Protein 2RA2 (pdb70)

CATH classification: 2.30.30.100

Secondary structure (DSSP, 8-state):
--B--BTTS-----SS--B--TTT--EEE-TTS-EEE--GGGB---BPP---/---EE--BTTS----EES--B--TTT--EEEBTTS-EEE--GGGB-----SSS--/--EE--BTTS----EES--B--TTT--EEE-TTS-EEE--GGGB---BTTT-/--SEE--BTTS----BSS--B--TTT--EEEBTTS-EEE--GGGB---EE--/--B--BTTS----BSS--B--TTT--EEEBSS--EEE--GGGB---B---/--EE--BTTS----EES--B--TTT--EEE-TTS-EEE--GGGB---B--

Organism: Salmonella typhimurium (strain LT2 / SGSC1412 / ATCC 700720) (NCBI:txid99287)

Solvent-accessible surface area: 18809 Å² total

Radius of gyration: 22.23 Å; Cα contacts (8 Å, |Δi|>4): 669; chains: 6; bounding box: 53×67×39 Å

Sequence (311 aa):
PNYVHTNDGRSIVTDGKPQTDNDTGISYKDANGNKQQINRTDVKEVALENLESGPNYVHTNDGRSIVTDGKPQTDNDTGISYKDANGNKQQINRTDVKEVALENLEHGPNYVHTNDGRSIVTDGKPQTDNDTGISYKDANGNKQQINRTDVKEVALENLSGPNYVHTNDGRSIVTDGKPQTDNDTGISYKDANGNKQQINRTDVKEVALENPNYVHTNDGRSIVTDGKPQTDNDTGISYKDANGNKQQINRTDVKEVALENGPNYVHTNDGRSIVTDGKPQTDNDTGISYKDANGNKQQINRTDVKEVALE

Structure (mmCIF, N/CA/C/O backbone):
data_2RA2
#
_entry.id   2RA2
#
_cell.length_a   68.292
_cell.length_b   110.426
_cell.length_c   109.020
_cell.angle_alpha   90.00
_cell.angle_beta   90.00
_cell.angle_gamma   90.00
#
_symmetry.space_group_name_H-M   'C 2 2 21'
#
loop_
_entity.id
_entity.type
_entity.pdbx_description
1 polymer 'Putative lipoprotein'
2 water water
#
loop_
_atom_site.group_PDB
_atom_site.id
_atom_site.type_symbol
_atom_site.label_atom_id
_atom_site.label_alt_id
_atom_site.label_comp_id
_atom_site.label_asym_id
_atom_site.label_entity_id
_atom_site.label_seq_id
_atom_site.pdbx_PDB_ins_code
_atom_site.Cartn_x
_atom_site.Cartn_y
_atom_site.Cartn_z
_atom_site.occupancy
_atom_site.B_iso_or_equiv
_atom_site.auth_seq_id
_atom_site.auth_comp_id
_atom_site.auth_asym_id
_atom_site.auth_atom_id
_atom_site.pdbx_PDB_model_num
ATOM 1 N N . PRO A 1 4 ? 57.743 41.033 30.772 1.00 33.46 4 PRO A N 1
ATOM 2 C CA . PRO A 1 4 ? 58.000 42.076 31.790 1.00 32.77 4 PRO A CA 1
ATOM 3 C C . PRO A 1 4 ? 59.177 41.665 32.670 1.00 31.93 4 PRO A C 1
ATOM 4 O O . PRO A 1 4 ? 59.180 41.919 33.876 1.00 31.65 4 PRO A O 1
ATOM 8 N N . ASN A 1 5 ? 60.171 41.026 32.059 1.00 30.84 5 ASN A N 1
ATOM 9 C CA . ASN A 1 5 ? 61.348 40.580 32.788 1.00 28.75 5 ASN A CA 1
ATOM 10 C C . ASN A 1 5 ? 62.333 41.726 32.973 1.00 27.73 5 ASN A C 1
ATOM 11 O O . ASN A 1 5 ? 62.312 42.708 32.225 1.00 27.80 5 ASN A O 1
ATOM 16 N N . TYR A 1 6 ? 63.201 41.591 33.969 1.00 23.29 6 TYR A N 1
ATOM 17 C CA . TYR A 1 6 ? 64.176 42.628 34.273 1.00 21.12 6 TYR A CA 1
ATOM 18 C C . TYR A 1 6 ? 65.521 42.057 34.677 1.00 19.15 6 TYR A C 1
ATOM 19 O O . TYR A 1 6 ? 65.650 40.878 35.008 1.00 17.84 6 TYR A O 1
ATOM 28 N N . VAL A 1 7 ? 66.524 42.921 34.640 1.00 18.85 7 VAL A N 1
ATOM 29 C CA . VAL A 1 7 ? 67.860 42.572 35.078 1.00 19.19 7 VAL A CA 1
ATOM 30 C C . VAL A 1 7 ? 68.116 43.591 36.179 1.00 18.98 7 VAL A C 1
ATOM 31 O O . VAL A 1 7 ? 68.244 44.789 35.914 1.00 17.58 7 VAL A O 1
ATOM 43 N N . HIS A 1 9 ? 70.328 45.431 38.856 1.00 15.99 9 HIS A N 1
ATOM 44 C CA . HIS A 1 9 ? 71.730 45.728 39.094 1.00 15.35 9 HIS A CA 1
ATOM 45 C C . HIS A 1 9 ? 71.837 46.023 40.587 1.00 14.54 9 HIS A C 1
ATOM 46 O O . HIS A 1 9 ? 71.290 47.016 41.064 1.00 14.17 9 HIS A O 1
ATOM 53 N N . THR A 1 10 ? 72.524 45.157 41.324 1.00 13.59 10 THR A N 1
ATOM 54 C CA . THR A 1 10 ? 72.667 45.343 42.765 1.00 13.83 10 THR A CA 1
ATOM 55 C C . THR A 1 10 ? 73.830 46.267 43.093 1.00 16.57 10 THR A C 1
ATOM 56 O O . THR A 1 10 ? 74.617 46.633 42.219 1.00 17.15 10 THR A O 1
ATOM 60 N N . ASN A 1 11 ? 73.938 46.641 44.361 1.00 17.34 11 ASN A N 1
ATOM 61 C CA . ASN A 1 11 ? 75.022 47.506 44.789 1.00 20.42 11 ASN A CA 1
ATOM 62 C C . ASN A 1 11 ? 76.245 46.692 45.188 1.00 22.71 11 ASN A C 1
ATOM 63 O O . ASN A 1 11 ? 77.274 47.255 45.560 1.00 25.77 11 ASN A O 1
ATOM 68 N N . ASP A 1 12 ? 76.129 45.368 45.125 1.00 24.65 12 ASP A N 1
ATOM 69 C CA . ASP A 1 12 ? 77.265 44.513 45.446 1.00 26.06 12 ASP A CA 1
ATOM 70 C C . ASP A 1 12 ? 77.808 43.862 44.181 1.00 26.72 12 ASP A C 1
ATOM 71 O O . ASP A 1 12 ? 78.331 42.752 44.212 1.00 28.87 12 ASP A O 1
ATOM 76 N N . GLY A 1 13 ? 77.663 44.568 43.063 1.00 26.68 13 GLY A N 1
ATOM 77 C CA . GLY A 1 13 ? 78.170 44.089 41.789 1.00 27.26 13 GLY A CA 1
ATOM 78 C C . GLY A 1 13 ? 77.520 42.877 41.150 1.00 26.28 13 GLY A C 1
ATOM 79 O O . GLY A 1 13 ? 78.214 42.057 40.551 1.00 30.09 13 GLY A O 1
ATOM 80 N N . ARG A 1 14 ? 76.202 42.753 41.256 1.00 24.68 14 ARG A N 1
ATOM 81 C CA . ARG A 1 14 ? 75.504 41.622 40.655 1.00 22.60 14 ARG A CA 1
ATOM 82 C C . ARG A 1 14 ? 74.438 42.044 39.645 1.00 21.40 14 ARG A C 1
ATOM 83 O O . ARG A 1 14 ? 73.912 43.157 39.698 1.00 19.41 14 ARG A O 1
ATOM 91 N N . SER A 1 15 ? 74.139 41.141 38.717 1.00 19.62 15 SER A N 1
ATOM 92 C CA . SER A 1 15 ? 73.102 41.358 37.717 1.00 19.28 15 SER A CA 1
ATOM 93 C C . SER A 1 15 ? 72.176 40.161 37.841 1.00 20.00 15 SER A C 1
ATOM 94 O O . SER A 1 15 ? 72.524 39.047 37.444 1.00 19.42 15 SER A O 1
ATOM 97 N N . ILE A 1 16 ? 70.998 40.390 38.410 1.00 18.05 16 ILE A N 1
ATOM 98 C CA . ILE A 1 16 ? 70.033 39.318 38.614 1.00 17.78 16 ILE A CA 1
ATOM 99 C C . ILE A 1 16 ? 68.849 39.402 37.655 1.00 18.03 16 ILE A C 1
ATOM 100 O O . ILE A 1 16 ? 68.123 40.395 37.627 1.00 16.22 16 ILE A O 1
ATOM 105 N N . VAL A 1 17 ? 68.667 38.349 36.863 1.00 17.70 17 VAL A N 1
ATOM 106 C CA . VAL A 1 17 ? 67.565 38.284 35.907 1.00 19.06 17 VAL A CA 1
ATOM 107 C C . VAL A 1 17 ? 66.312 37.860 36.663 1.00 18.80 17 VAL A C 1
ATOM 108 O O . VAL A 1 17 ? 66.375 36.979 37.522 1.00 19.41 17 VAL A O 1
ATOM 112 N N . THR A 1 18 ? 65.178 38.481 36.352 1.00 17.07 18 THR A N 1
ATOM 113 C CA . THR A 1 18 ? 63.931 38.138 37.034 1.00 18.21 18 THR A CA 1
ATOM 114 C C . THR A 1 18 ? 62.883 37.611 36.066 1.00 19.02 18 THR A C 1
ATOM 115 O O . THR A 1 18 ? 62.934 37.886 34.868 1.00 18.07 18 THR A O 1
ATOM 119 N N . ASP A 1 19 ? 61.938 36.847 36.603 1.00 19.84 19 ASP A N 1
ATOM 120 C CA . ASP A 1 19 ? 60.845 36.285 35.820 1.00 21.53 19 ASP A CA 1
ATOM 121 C C . ASP A 1 19 ? 59.589 37.037 36.232 1.00 21.67 19 ASP A C 1
ATOM 122 O O . ASP A 1 19 ? 58.949 36.708 37.237 1.00 23.59 19 ASP A O 1
ATOM 127 N N . GLY A 1 20 ? 59.234 38.048 35.448 1.00 19.21 20 GLY A N 1
ATOM 128 C CA . GLY A 1 20 ? 58.074 38.853 35.771 1.00 18.05 20 GLY A CA 1
ATOM 129 C C . GLY A 1 20 ? 58.566 40.076 36.522 1.00 14.64 20 GLY A C 1
ATOM 130 O O . GLY A 1 20 ? 59.756 40.187 36.819 1.00 15.85 20 GLY A O 1
ATOM 131 N N . LYS A 1 21 ? 57.665 40.994 36.837 1.00 12.58 21 LYS A N 1
ATOM 132 C CA . LYS A 1 21 ? 58.051 42.208 37.540 1.00 11.42 21 LYS A CA 1
ATOM 133 C C . LYS A 1 21 ? 58.132 42.005 39.048 1.00 10.91 21 LYS A C 1
ATOM 134 O O . LYS A 1 21 ? 57.194 41.507 39.673 1.00 11.88 21 LYS A O 1
ATOM 140 N N . PRO A 1 22 ? 59.268 42.373 39.656 1.00 11.81 22 PRO A N 1
ATOM 141 C CA . PRO A 1 22 ? 59.357 42.194 41.107 1.00 11.99 22 PRO A CA 1
ATOM 142 C C . PRO A 1 22 ? 58.458 43.189 41.835 1.00 12.77 22 PRO A C 1
ATOM 143 O O . PRO A 1 22 ? 57.906 44.107 41.229 1.00 11.51 22 PRO A O 1
ATOM 147 N N . GLN A 1 23 ? 58.275 42.988 43.132 1.00 13.23 23 GLN A N 1
ATOM 148 C CA . GLN A 1 23 ? 57.469 43.919 43.903 1.00 14.41 23 GLN A CA 1
ATOM 149 C C . GLN A 1 23 ? 57.739 43.809 45.389 1.00 13.28 23 GLN A C 1
ATOM 150 O O . GLN A 1 23 ? 58.263 42.810 45.868 1.00 14.36 23 GLN A O 1
ATOM 156 N N . THR A 1 24 ? 57.384 44.860 46.112 1.00 13.12 24 THR A N 1
ATOM 157 C CA . THR A 1 24 ? 57.591 44.896 47.543 1.00 12.33 24 THR A CA 1
ATOM 158 C C . THR A 1 24 ? 56.776 43.814 48.227 1.00 11.62 24 THR A C 1
ATOM 159 O O . THR A 1 24 ? 55.581 43.662 47.961 1.00 10.81 24 THR A O 1
ATOM 163 N N . ASP A 1 25 ? 57.432 43.050 49.093 1.00 10.86 25 ASP A N 1
ATOM 164 C CA . ASP A 1 25 ? 56.760 41.990 49.834 1.00 8.99 25 ASP A CA 1
ATOM 165 C C . ASP A 1 25 ? 55.838 42.640 50.864 1.00 8.14 25 ASP A C 1
ATOM 166 O O . ASP A 1 25 ? 56.272 43.490 51.645 1.00 5.79 25 ASP A O 1
ATOM 171 N N . ASN A 1 26 ? 54.563 42.246 50.850 1.00 7.58 26 ASN A N 1
ATOM 172 C CA . ASN A 1 26 ? 53.557 42.791 51.768 1.00 8.31 26 ASN A 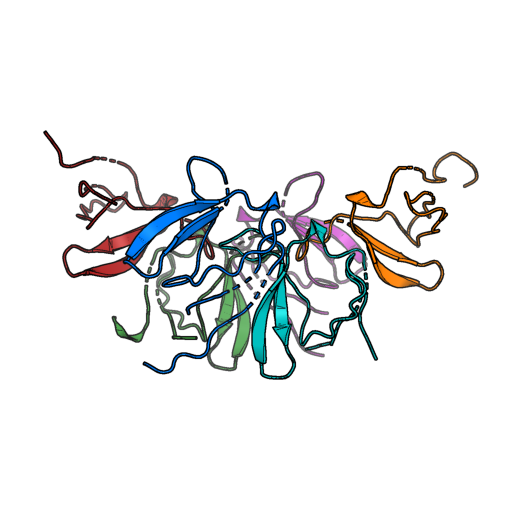CA 1
ATOM 173 C C . ASN A 1 26 ? 53.887 42.584 53.248 1.00 8.71 26 ASN A C 1
ATOM 174 O O . ASN A 1 26 ? 53.441 43.358 54.102 1.00 9.12 26 ASN A O 1
ATOM 179 N N . ASP A 1 27 ? 54.640 41.531 53.554 1.00 7.34 27 ASP A N 1
ATOM 180 C CA . ASP A 1 27 ? 54.985 41.219 54.942 1.00 9.39 27 ASP A CA 1
ATOM 181 C C . ASP A 1 27 ? 56.298 41.808 55.454 1.00 9.25 27 ASP A C 1
ATOM 182 O O . ASP A 1 27 ? 56.361 42.289 56.582 1.00 9.86 27 ASP A O 1
ATOM 187 N N . THR A 1 28 ? 57.339 41.762 54.628 1.00 8.94 28 THR A N 1
ATOM 188 C CA . THR A 1 28 ? 58.659 42.222 55.046 1.00 8.81 28 THR A CA 1
ATOM 189 C C . THR A 1 28 ? 59.121 43.588 54.592 1.00 7.91 28 THR A C 1
ATOM 190 O O . THR A 1 28 ? 59.970 44.194 55.245 1.00 8.14 28 THR A O 1
ATOM 194 N N . GLY A 1 29 ? 58.573 44.076 53.485 1.00 6.80 29 GLY A N 1
ATOM 195 C CA . GLY A 1 29 ? 59.002 45.359 52.968 1.00 7.34 29 GLY A CA 1
ATOM 196 C C . GLY A 1 29 ? 60.216 45.159 52.074 1.00 6.91 29 GLY A C 1
ATOM 197 O O . GLY A 1 29 ? 60.774 46.116 51.542 1.00 8.37 29 GLY A O 1
ATOM 206 N N . ILE A 1 31 ? 62.179 43.465 48.678 1.00 9.02 31 ILE A N 1
ATOM 207 C CA . ILE A 1 31 ? 61.759 43.348 47.294 1.00 9.76 31 ILE A CA 1
ATOM 208 C C . ILE A 1 31 ? 61.664 41.863 46.999 1.00 8.61 31 ILE A C 1
ATOM 209 O O . ILE A 1 31 ? 62.630 41.132 47.171 1.00 7.44 31 ILE A O 1
ATOM 214 N N . SER A 1 32 ? 60.483 41.428 46.577 1.00 9.81 32 SER A N 1
ATOM 215 C CA . SER A 1 32 ? 60.255 40.030 46.246 1.00 13.42 32 SER A CA 1
ATOM 216 C C . SER A 1 32 ? 60.365 39.859 44.737 1.00 13.02 32 SER A C 1
ATOM 217 O O . SER A 1 32 ? 59.857 40.688 43.978 1.00 14.24 32 SER A O 1
ATOM 220 N N . TYR A 1 33 ? 61.024 38.789 44.304 1.00 13.14 33 TYR A N 1
ATOM 221 C CA . TYR A 1 33 ? 61.173 38.519 42.878 1.00 13.42 33 TYR A CA 1
ATOM 222 C C . TYR A 1 33 ? 61.270 37.025 42.599 1.00 15.92 33 TYR A C 1
ATOM 223 O O . TYR A 1 33 ? 61.460 36.227 43.519 1.00 15.54 33 TYR A O 1
ATOM 232 N N . LYS A 1 34 ? 61.112 36.652 41.330 1.00 17.17 34 LYS A N 1
ATOM 233 C CA . LYS A 1 34 ? 61.197 35.253 40.914 1.00 22.37 34 LYS A CA 1
ATOM 234 C C . LYS A 1 34 ? 62.480 35.080 40.102 1.00 23.35 34 LYS A C 1
ATOM 235 O O . LYS A 1 34 ? 62.687 35.781 39.110 1.00 23.16 34 LYS A O 1
ATOM 241 N N . ASP A 1 35 ? 63.342 34.156 40.522 1.00 27.01 35 ASP A N 1
ATOM 242 C CA . ASP A 1 35 ? 64.601 33.922 39.816 1.00 29.92 35 ASP A CA 1
ATOM 243 C C . ASP A 1 35 ? 64.409 33.170 38.508 1.00 31.96 35 ASP A C 1
ATOM 244 O O . ASP A 1 35 ? 63.301 32.752 38.174 1.00 30.87 35 ASP A O 1
ATOM 249 N N . ALA A 1 36 ? 65.507 32.995 37.778 1.00 35.21 36 ALA A N 1
ATOM 250 C CA . ALA A 1 36 ? 65.490 32.310 36.490 1.00 38.55 36 ALA A CA 1
ATOM 251 C C . ALA A 1 36 ? 65.007 30.862 36.569 1.00 39.66 36 ALA A C 1
ATOM 252 O O . ALA A 1 36 ? 64.961 30.164 35.558 1.00 41.27 36 ALA A O 1
ATOM 254 N N . ASN A 1 37 ? 64.651 30.413 37.768 1.00 41.15 37 ASN A N 1
ATOM 255 C CA . ASN A 1 37 ? 64.171 29.046 37.959 1.00 42.16 37 ASN A CA 1
ATOM 256 C C . ASN A 1 37 ? 62.724 29.043 38.437 1.00 41.16 37 ASN A C 1
ATOM 257 O O . ASN A 1 37 ? 62.138 27.986 38.668 1.00 41.63 37 ASN A O 1
ATOM 262 N N . GLY A 1 38 ? 62.155 30.236 38.581 1.00 39.52 38 GLY A N 1
ATOM 263 C CA . GLY A 1 38 ? 60.778 30.354 39.025 1.00 37.37 38 GLY A CA 1
ATOM 264 C C . GLY A 1 38 ? 60.620 30.312 40.534 1.00 36.57 38 GLY A C 1
ATOM 265 O O . GLY A 1 38 ? 59.506 30.187 41.046 1.00 36.68 38 GLY A O 1
ATOM 266 N N . ASN A 1 39 ? 61.735 30.416 41.250 1.00 34.65 39 ASN A N 1
ATOM 267 C CA . ASN A 1 39 ? 61.711 30.387 42.708 1.00 33.56 39 ASN A CA 1
ATOM 268 C C . ASN A 1 39 ? 61.674 31.793 43.298 1.00 31.37 39 ASN A C 1
ATOM 269 O O . ASN A 1 39 ? 62.427 32.673 42.882 1.00 30.40 39 ASN A O 1
ATOM 274 N N . LYS A 1 40 ? 60.790 31.991 44.270 1.00 29.51 40 LYS A N 1
ATOM 275 C CA . LYS A 1 40 ? 60.636 33.278 44.934 1.00 26.83 40 LYS A CA 1
ATOM 276 C C . LYS A 1 40 ? 61.873 33.594 45.771 1.00 24.33 40 LYS A C 1
ATOM 277 O O . LYS A 1 40 ? 62.433 32.712 46.427 1.00 21.31 40 LYS A O 1
ATOM 283 N N . GLN A 1 41 ? 62.294 34.854 45.739 1.00 19.42 41 GLN A N 1
ATOM 284 C CA . GLN A 1 41 ? 63.453 35.307 46.501 1.00 18.55 41 GLN A CA 1
ATOM 285 C C . GLN A 1 41 ? 63.157 36.702 47.030 1.00 15.58 41 GLN A C 1
ATOM 286 O O . GLN A 1 41 ? 62.271 37.381 46.518 1.00 10.24 41 GLN A O 1
ATOM 292 N N . GLN A 1 42 ? 63.899 37.124 48.051 1.00 13.29 42 GLN A N 1
ATOM 293 C CA . GLN A 1 42 ? 63.736 38.470 48.592 1.00 12.56 42 GLN A CA 1
ATOM 294 C C . GLN A 1 42 ? 65.091 39.161 48.719 1.00 11.76 42 GLN A C 1
ATOM 295 O O . GLN A 1 42 ? 66.075 38.561 49.168 1.00 10.22 42 GLN A O 1
ATOM 301 N N . ILE A 1 43 ? 65.133 40.423 48.306 1.00 10.49 43 ILE A N 1
ATOM 302 C CA . ILE A 1 43 ? 66.341 41.224 48.385 1.00 8.34 43 ILE A CA 1
ATOM 303 C C . ILE A 1 43 ? 65.955 42.610 48.892 1.00 7.86 43 ILE A C 1
ATOM 304 O O . ILE A 1 43 ? 64.880 43.126 48.569 1.00 6.28 43 ILE A O 1
ATOM 309 N N . ASN A 1 44 ? 66.824 43.200 49.704 1.00 7.03 44 ASN A N 1
ATOM 310 C CA . ASN A 1 44 ? 66.576 44.526 50.269 1.00 7.75 44 ASN A CA 1
ATOM 311 C C . ASN A 1 44 ? 66.609 45.574 49.160 1.00 7.19 44 ASN A C 1
ATOM 312 O O . ASN A 1 44 ? 67.532 45.582 48.355 1.00 7.81 44 ASN A O 1
ATOM 317 N N . ARG A 1 45 ? 65.609 46.450 49.113 1.00 6.31 45 ARG A N 1
ATOM 318 C CA . ARG A 1 45 ? 65.571 47.488 48.088 1.00 6.20 45 ARG A CA 1
ATOM 319 C C . ARG A 1 45 ? 66.858 48.315 48.122 1.00 6.02 45 ARG A C 1
ATOM 320 O O . ARG A 1 45 ? 67.338 48.780 47.094 1.00 5.22 45 ARG A O 1
ATOM 328 N N . THR A 1 46 ? 67.433 48.473 49.306 1.00 6.33 46 THR A N 1
ATOM 329 C CA . THR A 1 46 ? 68.667 49.252 49.441 1.00 9.23 46 THR A CA 1
ATOM 330 C C . THR A 1 46 ? 69.804 48.680 48.605 1.00 9.53 46 THR A C 1
ATOM 331 O O . THR A 1 46 ? 70.695 49.411 48.173 1.00 9.82 46 THR A O 1
ATOM 335 N N . ASP A 1 47 ? 69.768 47.371 48.372 1.00 9.54 47 ASP A N 1
ATOM 336 C CA . ASP A 1 47 ? 70.815 46.715 47.593 1.00 12.02 47 ASP A CA 1
ATOM 337 C C . ASP A 1 47 ? 70.522 46.689 46.091 1.00 12.95 47 ASP A C 1
ATOM 338 O O . ASP A 1 47 ? 71.294 46.124 45.312 1.00 13.12 47 ASP A O 1
ATOM 343 N N . VAL A 1 48 ? 69.411 47.302 45.686 1.00 11.71 48 VAL A N 1
ATOM 344 C CA . VAL A 1 48 ? 69.035 47.340 44.275 1.00 11.03 48 VAL A CA 1
ATOM 345 C C . VAL A 1 48 ? 69.195 48.748 43.709 1.00 13.36 48 VAL A C 1
ATOM 346 O O . VAL A 1 48 ? 68.391 49.637 43.989 1.00 12.74 48 VAL A O 1
ATOM 350 N N . LYS A 1 49 ? 70.232 48.950 42.905 1.00 12.06 49 LYS A N 1
ATOM 351 C CA . LYS A 1 49 ? 70.468 50.260 42.318 1.00 11.21 49 LYS A CA 1
ATOM 352 C C . LYS A 1 49 ? 69.463 50.579 41.222 1.00 11.40 49 LYS A C 1
ATOM 353 O O . LYS A 1 49 ? 68.941 51.690 41.157 1.00 10.87 49 LYS A O 1
ATOM 359 N N . GLU A 1 50 ? 69.208 49.612 40.351 1.00 10.51 50 GLU A N 1
ATOM 360 C CA . GLU A 1 50 ? 68.270 49.815 39.256 1.00 13.21 50 GLU A CA 1
ATOM 361 C C . GLU A 1 50 ? 67.767 48.509 38.655 1.00 13.44 50 GLU A C 1
ATOM 362 O O . GLU A 1 50 ? 68.280 47.428 38.942 1.00 13.08 50 GLU A O 1
ATOM 376 N N . VAL A 1 52 ? 66.682 47.113 34.804 1.00 16.33 52 VAL A N 1
ATOM 377 C CA . VAL A 1 52 ? 66.615 47.370 33.372 1.00 19.92 52 VAL A CA 1
ATOM 378 C C . VAL A 1 52 ? 65.597 46.438 32.724 1.00 19.91 52 VAL A C 1
ATOM 379 O O . VAL A 1 52 ? 65.646 45.225 32.912 1.00 20.35 52 VAL A O 1
ATOM 383 N N . ALA A 1 53 ? 64.674 47.011 31.961 1.00 21.73 53 ALA A N 1
ATOM 384 C CA . ALA A 1 53 ? 63.645 46.220 31.298 1.00 23.28 53 ALA A CA 1
ATOM 385 C C . ALA A 1 53 ? 64.204 45.375 30.158 1.00 24.20 53 ALA A C 1
ATOM 386 O O . ALA A 1 53 ? 65.014 45.844 29.354 1.00 24.15 53 ALA A O 1
ATOM 388 N N . LEU A 1 54 ? 63.772 44.120 30.108 1.00 24.37 54 LEU A N 1
ATOM 389 C CA . LEU A 1 54 ? 64.189 43.196 29.060 1.00 25.83 54 LEU A CA 1
ATOM 390 C C . LEU A 1 54 ? 63.033 43.075 28.079 1.00 26.32 54 LEU A C 1
ATOM 391 O O . LEU A 1 54 ? 61.884 42.885 28.484 1.00 25.31 54 LEU A O 1
ATOM 396 N N . GLU A 1 55 ? 63.331 43.193 26.791 1.00 25.52 55 GLU A N 1
ATOM 397 C CA . GLU A 1 55 ? 62.292 43.101 25.777 1.00 26.85 55 GLU A CA 1
ATOM 398 C C . GLU A 1 55 ? 61.699 41.697 25.742 1.00 28.46 55 GLU A C 1
ATOM 399 O O . GLU A 1 55 ? 62.412 40.710 25.918 1.00 27.11 55 GLU A O 1
ATOM 405 N N . ASN A 1 56 ? 60.391 41.620 25.515 1.00 31.77 56 ASN A N 1
ATOM 406 C CA . ASN A 1 56 ? 59.696 40.340 25.436 1.00 35.35 56 ASN A CA 1
ATOM 407 C C . ASN A 1 56 ? 60.020 39.672 24.104 1.00 35.68 56 ASN A C 1
ATOM 408 O O . ASN A 1 56 ? 59.481 40.050 23.065 1.00 36.36 56 ASN A O 1
ATOM 413 N N . LEU A 1 57 ? 60.907 38.683 24.138 1.00 36.53 57 LEU A N 1
ATOM 414 C CA . LEU A 1 57 ? 61.305 37.970 22.930 1.00 38.49 57 LEU A CA 1
ATOM 415 C C . LEU A 1 57 ? 60.565 36.638 22.806 1.00 40.98 57 LEU A C 1
ATOM 416 O O . LEU A 1 57 ? 60.767 35.891 21.846 1.00 41.88 57 LEU A O 1
ATOM 421 N N . GLU A 1 58 ? 59.705 36.354 23.779 1.00 42.70 58 GLU A N 1
ATOM 422 C CA . GLU A 1 58 ? 58.931 35.113 23.809 1.00 44.91 58 GLU A CA 1
ATOM 423 C C . GLU A 1 58 ? 59.813 33.868 23.820 1.00 44.93 58 GLU A C 1
ATOM 424 O O . GLU A 1 58 ? 61.052 34.011 23.748 1.00 45.34 58 GLU A O 1
ATOM 438 N N . SER B 1 2 ? 54.745 85.447 45.668 1.00 49.02 2 SER B N 1
ATOM 439 C CA . SER B 1 2 ? 53.989 85.349 46.919 1.00 48.37 2 SER B CA 1
ATOM 440 C C . SER B 1 2 ? 54.590 84.519 48.060 1.00 47.48 2 SER B C 1
ATOM 441 O O . SER B 1 2 ? 54.963 85.067 49.098 1.00 48.26 2 SER B O 1
ATOM 444 N N . GLY B 1 3 ? 54.671 83.205 47.867 1.00 45.99 3 GLY B N 1
ATOM 445 C CA . GLY B 1 3 ? 55.197 82.315 48.892 1.00 43.58 3 GLY B CA 1
ATOM 446 C C . GLY B 1 3 ? 56.376 82.784 49.733 1.00 42.11 3 GLY B C 1
ATOM 447 O O . GLY B 1 3 ? 57.291 83.429 49.218 1.00 43.56 3 GLY B O 1
ATOM 448 N N . PRO B 1 4 ? 56.377 82.475 51.045 1.00 39.83 4 PRO B N 1
ATOM 449 C CA . PRO B 1 4 ? 57.454 82.857 51.968 1.00 36.84 4 PRO B CA 1
ATOM 450 C C . PRO B 1 4 ? 58.725 82.099 51.589 1.00 33.17 4 PRO B C 1
ATOM 451 O O . PRO B 1 4 ? 58.663 80.923 51.238 1.00 33.47 4 PRO B O 1
ATOM 455 N N . ASN B 1 5 ? 59.872 82.762 51.670 1.00 28.83 5 ASN B N 1
ATOM 456 C CA . ASN B 1 5 ? 61.131 82.128 51.303 1.00 25.12 5 ASN B CA 1
ATOM 457 C C . ASN B 1 5 ? 61.789 81.317 52.411 1.00 22.37 5 ASN B C 1
ATOM 458 O O . ASN B 1 5 ? 61.657 81.634 53.595 1.00 20.33 5 ASN B O 1
ATOM 463 N N . TYR B 1 6 ? 62.491 80.262 52.005 1.00 17.71 6 TYR B N 1
ATOM 464 C CA . TYR B 1 6 ? 63.212 79.388 52.924 1.00 14.34 6 TYR B CA 1
ATOM 465 C C . TYR B 1 6 ? 64.627 79.200 52.412 1.00 13.51 6 TYR B C 1
ATOM 466 O O . TYR B 1 6 ? 64.911 79.431 51.235 1.00 14.04 6 TYR B O 1
ATOM 475 N N . VAL B 1 7 ? 65.516 78.788 53.306 1.00 11.35 7 VAL B N 1
ATOM 476 C CA . VAL B 1 7 ? 66.895 78.523 52.942 1.00 12.55 7 VAL B CA 1
ATOM 477 C C . VAL B 1 7 ? 67.125 77.060 53.280 1.00 12.57 7 VAL B C 1
ATOM 478 O O . VAL B 1 7 ? 66.872 76.643 54.411 1.00 11.72 7 VAL B O 1
ATOM 490 N N . HIS B 1 9 ? 69.845 73.993 53.624 1.00 13.53 9 HIS B N 1
ATOM 491 C CA . HIS B 1 9 ? 71.272 73.711 53.731 1.00 14.04 9 HIS B CA 1
ATOM 492 C C . HIS B 1 9 ? 71.481 72.243 53.377 1.00 13.18 9 HIS B C 1
ATOM 493 O O . HIS B 1 9 ? 70.968 71.355 54.048 1.00 11.24 9 HIS B O 1
ATOM 500 N N . THR B 1 10 ? 72.235 71.997 52.313 1.00 13.35 10 THR B N 1
ATOM 501 C CA . THR B 1 10 ? 72.470 70.640 51.841 1.00 15.23 10 THR B CA 1
ATOM 502 C C . THR B 1 10 ? 73.689 69.962 52.447 1.00 17.45 10 THR B C 1
ATOM 503 O O . THR B 1 10 ? 74.477 70.579 53.169 1.00 18.67 10 THR B O 1
ATOM 507 N N . ASN B 1 11 ? 73.828 68.676 52.153 1.00 17.19 11 ASN B N 1
ATOM 508 C CA . ASN B 1 11 ? 74.949 67.901 52.648 1.00 20.13 11 ASN B CA 1
ATOM 509 C C . ASN B 1 11 ? 76.115 67.986 51.670 1.00 23.07 11 ASN B C 1
ATOM 510 O O . ASN B 1 11 ? 77.153 67.362 51.880 1.00 26.44 11 ASN B O 1
ATOM 515 N N . ASP B 1 12 ? 75.943 68.745 50.592 1.00 24.11 12 ASP B N 1
ATOM 516 C CA . ASP B 1 12 ? 77.023 68.896 49.628 1.00 25.84 12 ASP B CA 1
ATOM 517 C C . ASP B 1 12 ? 77.547 70.325 49.583 1.00 26.77 12 ASP B C 1
ATOM 518 O O . ASP B 1 12 ? 78.017 70.800 48.549 1.00 27.93 12 ASP B O 1
ATOM 523 N N . GLY B 1 13 ? 77.464 70.999 50.727 1.00 26.77 13 GLY B N 1
ATOM 524 C CA . GLY B 1 13 ? 77.959 72.360 50.844 1.00 28.00 13 GLY B CA 1
ATOM 525 C C . GLY B 1 13 ? 77.217 73.444 50.092 1.00 27.53 13 GLY B C 1
ATOM 526 O O . GLY B 1 13 ? 77.839 74.305 49.470 1.00 29.14 13 GLY B O 1
ATOM 527 N N . ARG B 1 14 ? 75.890 73.419 50.149 1.00 23.77 14 ARG B N 1
ATOM 528 C CA . ARG B 1 14 ? 75.095 74.425 49.464 1.00 20.34 14 ARG B CA 1
ATOM 529 C C . ARG B 1 14 ? 73.993 75.019 50.332 1.00 19.82 14 ARG B C 1
ATOM 530 O O . ARG B 1 14 ? 73.479 74.374 51.248 1.00 18.18 14 ARG B O 1
ATOM 538 N N . SER B 1 15 ? 73.654 76.267 50.037 1.00 17.75 15 SER B N 1
ATOM 539 C CA . SER B 1 15 ? 72.585 76.983 50.715 1.00 19.10 15 SER B CA 1
ATOM 540 C C . SER B 1 15 ? 71.666 77.402 49.580 1.00 20.24 15 SER B C 1
ATOM 541 O O . SER B 1 15 ? 72.004 78.289 48.799 1.00 23.73 15 SER B O 1
ATOM 544 N N . ILE B 1 16 ? 70.513 76.752 49.484 1.00 17.25 16 ILE B N 1
ATOM 545 C CA . ILE B 1 16 ? 69.561 77.032 48.418 1.00 16.17 16 ILE B CA 1
ATOM 546 C C . ILE B 1 16 ? 68.356 77.834 48.897 1.00 15.87 16 ILE B C 1
ATOM 547 O O . ILE B 1 16 ? 67.671 77.434 49.833 1.00 14.68 16 ILE B O 1
ATOM 552 N N . VAL B 1 17 ? 68.101 78.966 48.246 1.00 14.91 17 VAL B N 1
ATOM 553 C CA . VAL B 1 17 ? 66.971 79.814 48.603 1.00 15.61 17 VAL B CA 1
ATOM 554 C C . VAL B 1 17 ? 65.771 79.388 47.778 1.00 16.99 17 VAL B C 1
ATOM 555 O O . VAL B 1 17 ? 65.880 79.202 46.567 1.00 16.98 17 VAL B O 1
ATOM 559 N N . THR B 1 18 ? 64.625 79.239 48.427 1.00 15.08 18 THR B N 1
ATOM 560 C CA . THR B 1 18 ? 63.429 78.825 47.714 1.00 18.39 18 THR B CA 1
ATOM 561 C C . THR B 1 18 ? 62.339 79.883 47.740 1.00 19.15 18 THR B C 1
ATOM 562 O O . THR B 1 18 ? 62.313 80.751 48.613 1.00 19.01 18 THR B O 1
ATOM 566 N N . ASP B 1 19 ? 61.450 79.799 46.758 1.00 18.60 19 ASP B N 1
ATOM 567 C CA . ASP B 1 19 ? 60.320 80.708 46.619 1.00 20.77 19 ASP B CA 1
ATOM 568 C C . ASP B 1 19 ? 59.128 79.911 47.138 1.00 19.32 19 ASP B C 1
ATOM 569 O O . ASP B 1 19 ? 58.547 79.112 46.407 1.00 19.84 19 ASP B O 1
ATOM 574 N N . GLY B 1 20 ? 58.773 80.122 48.400 1.00 19.35 20 GLY B N 1
ATOM 575 C CA . GLY B 1 20 ? 57.673 79.378 48.982 1.00 16.36 20 GLY B CA 1
ATOM 576 C C . GLY B 1 20 ? 58.226 78.191 49.751 1.00 15.65 20 GLY B C 1
ATOM 577 O O . GLY B 1 20 ? 59.408 77.861 49.630 1.00 15.85 20 GLY B O 1
ATOM 578 N N . LYS B 1 21 ? 57.381 77.542 50.542 1.00 14.95 21 LYS B N 1
ATOM 579 C CA . LYS B 1 21 ? 57.824 76.400 51.334 1.00 13.49 21 LYS B CA 1
ATOM 580 C C . LYS B 1 21 ? 57.933 75.125 50.503 1.00 11.75 21 LYS B C 1
ATOM 581 O O . LYS B 1 21 ? 56.989 74.736 49.813 1.00 12.26 21 LYS B O 1
ATOM 587 N N . PRO B 1 22 ? 59.103 74.471 50.534 1.00 10.84 22 PRO B N 1
ATOM 588 C CA . PRO B 1 22 ? 59.306 73.231 49.780 1.00 10.46 22 PRO B CA 1
ATOM 589 C C . PRO B 1 22 ? 58.342 72.157 50.282 1.00 12.04 22 PRO B C 1
ATOM 590 O O . PRO B 1 22 ? 57.802 72.258 51.388 1.00 10.57 22 PRO B O 1
ATOM 594 N N . GLN B 1 23 ? 58.109 71.134 49.471 1.00 11.64 23 GLN B N 1
ATOM 595 C CA . GLN B 1 23 ? 57.229 70.061 49.897 1.00 12.63 23 GLN B CA 1
ATOM 596 C C . GLN B 1 23 ? 57.584 68.766 49.195 1.00 11.21 23 GLN B C 1
ATOM 597 O O . GLN B 1 23 ? 58.175 68.761 48.113 1.00 10.78 23 GLN B O 1
ATOM 603 N N . THR B 1 24 ? 57.224 67.662 49.827 1.00 11.76 24 THR B N 1
ATOM 604 C CA . THR B 1 24 ? 57.489 66.359 49.254 1.00 10.46 24 THR B CA 1
ATOM 605 C C . THR B 1 24 ? 56.675 66.238 47.974 1.00 11.21 24 THR B C 1
ATOM 606 O O . THR B 1 24 ? 55.473 66.480 47.982 1.00 9.33 24 THR B O 1
ATOM 610 N N . ASP B 1 25 ? 57.336 65.869 46.877 1.00 9.92 25 ASP B N 1
ATOM 611 C CA . ASP B 1 25 ? 56.675 65.706 45.583 1.00 9.56 25 ASP B CA 1
ATOM 612 C C . ASP B 1 25 ? 55.745 64.493 45.627 1.00 10.47 25 ASP B C 1
ATOM 613 O O . ASP B 1 25 ? 56.171 63.387 45.960 1.00 7.85 25 ASP B O 1
ATOM 618 N N . ASN B 1 26 ? 54.475 64.716 45.289 1.00 9.41 26 ASN B N 1
ATOM 619 C CA . ASN B 1 26 ? 53.458 63.662 45.284 1.00 10.39 26 ASN B CA 1
ATOM 620 C C . ASN B 1 26 ? 53.796 62.490 44.354 1.00 9.86 26 ASN B C 1
ATOM 621 O O . ASN B 1 26 ? 53.388 61.352 44.602 1.00 9.66 26 ASN B O 1
ATOM 626 N N . ASP B 1 27 ? 54.525 62.764 43.276 1.00 9.60 27 ASP B N 1
ATOM 627 C CA . ASP B 1 27 ? 54.876 61.721 42.319 1.00 10.97 27 ASP B CA 1
ATOM 628 C C . ASP B 1 27 ? 56.154 60.940 42.610 1.00 10.44 27 ASP B C 1
ATOM 629 O O . ASP B 1 27 ? 56.172 59.717 42.469 1.00 10.36 27 ASP B O 1
ATOM 634 N N . THR B 1 28 ? 57.207 61.646 43.024 1.00 11.14 28 THR B N 1
ATOM 635 C CA . THR B 1 28 ? 58.521 61.031 43.253 1.00 9.57 28 THR B CA 1
ATOM 636 C C . THR B 1 28 ? 59.008 60.804 44.675 1.00 9.09 28 THR B C 1
ATOM 637 O O . THR B 1 28 ? 59.875 59.958 44.898 1.00 6.68 28 THR B O 1
ATOM 641 N N . GLY B 1 29 ? 58.490 61.573 45.622 1.00 6.41 29 GLY B N 1
ATOM 642 C CA . GLY B 1 29 ? 58.939 61.431 46.991 1.00 7.66 29 GLY B CA 1
ATOM 643 C C . GLY B 1 29 ? 60.163 62.293 47.247 1.00 7.55 29 GLY B C 1
ATOM 644 O O . GLY B 1 29 ? 60.723 62.275 48.341 1.00 7.99 29 GLY B O 1
ATOM 653 N N . ILE B 1 31 ? 62.065 66.130 47.343 1.00 7.31 31 ILE B N 1
ATOM 654 C CA . ILE B 1 31 ? 61.620 67.419 47.854 1.00 6.28 31 ILE B CA 1
ATOM 655 C C . ILE B 1 31 ? 61.479 68.366 46.669 1.00 8.02 31 ILE B C 1
ATOM 656 O O . ILE B 1 31 ? 62.465 68.660 45.987 1.00 8.19 31 ILE B O 1
ATOM 661 N N . SER B 1 32 ? 60.263 68.832 46.401 1.00 7.76 32 SER B N 1
ATOM 662 C CA . SER B 1 32 ? 60.065 69.762 45.296 1.00 11.46 32 SER B CA 1
ATOM 663 C C . SER B 1 32 ? 60.109 71.197 45.823 1.00 11.22 32 SER B C 1
ATOM 664 O O . SER B 1 32 ? 59.666 71.468 46.938 1.00 9.13 32 SER B O 1
ATOM 667 N N . TYR B 1 33 ? 60.653 72.107 45.022 1.00 11.26 33 TYR B N 1
ATOM 668 C CA . TYR B 1 33 ? 60.730 73.506 45.414 1.00 12.97 33 TYR B CA 1
ATOM 669 C C . TYR B 1 33 ? 60.900 74.402 44.191 1.00 14.32 33 TYR B C 1
ATOM 670 O O . TYR B 1 33 ? 61.136 73.915 43.087 1.00 14.31 33 TYR B O 1
ATOM 679 N N . LYS B 1 34 ? 60.755 75.708 44.392 1.00 15.59 34 LYS B N 1
ATOM 680 C CA . LYS B 1 34 ? 60.936 76.679 43.316 1.00 18.62 34 LYS B CA 1
ATOM 681 C C . LYS B 1 34 ? 62.174 77.472 43.703 1.00 18.73 34 LYS B C 1
ATOM 682 O O . LYS B 1 34 ? 62.241 77.994 44.813 1.00 17.55 34 LYS B O 1
ATOM 688 N N . ASP B 1 35 ? 63.155 77.564 42.811 1.00 20.16 35 ASP B N 1
ATOM 689 C CA . ASP B 1 35 ? 64.360 78.309 43.147 1.00 22.59 35 ASP B CA 1
ATOM 690 C C . ASP B 1 35 ? 64.084 79.806 43.206 1.00 24.20 35 ASP B C 1
ATOM 691 O O . ASP B 1 35 ? 62.947 80.248 43.025 1.00 22.48 35 ASP B O 1
ATOM 696 N N . ALA B 1 36 ? 65.129 80.584 43.466 1.00 26.08 36 ALA B N 1
ATOM 697 C CA . ALA B 1 36 ? 64.995 82.032 43.567 1.00 29.80 36 ALA B CA 1
ATOM 698 C C . ALA B 1 36 ? 64.487 82.669 42.276 1.00 30.72 36 ALA B C 1
ATOM 699 O O . ALA B 1 36 ? 64.124 83.844 42.264 1.00 32.01 36 ALA B O 1
ATOM 701 N N . ASN B 1 37 ? 64.455 81.893 41.196 1.00 32.68 37 ASN B N 1
ATOM 702 C CA . ASN B 1 37 ? 64.002 82.399 39.901 1.00 34.62 37 ASN B CA 1
ATOM 703 C C . ASN B 1 37 ? 62.630 81.856 39.500 1.00 35.13 37 ASN B C 1
ATOM 704 O O . ASN B 1 37 ? 62.219 81.974 38.344 1.00 35.80 37 ASN B O 1
ATOM 709 N N . GLY B 1 38 ? 61.929 81.261 40.461 1.00 34.60 38 GLY B N 1
ATOM 710 C CA . GLY B 1 38 ? 60.605 80.721 40.198 1.00 32.91 38 GLY B CA 1
ATOM 711 C C . GLY B 1 38 ? 60.568 79.412 39.427 1.00 31.79 38 GLY B C 1
ATOM 712 O O . GLY B 1 38 ? 59.493 78.937 39.067 1.00 32.08 38 GLY B O 1
ATOM 713 N N . ASN B 1 39 ? 61.731 78.819 39.179 1.00 30.07 39 ASN B N 1
ATOM 714 C CA . ASN B 1 39 ? 61.793 77.563 38.435 1.00 29.22 39 ASN B CA 1
ATOM 715 C C . ASN B 1 39 ? 61.676 76.337 39.340 1.00 27.35 39 ASN B C 1
ATOM 716 O O . ASN B 1 39 ? 62.364 76.242 40.356 1.00 24.64 39 ASN B O 1
ATOM 721 N N . LYS B 1 40 ? 60.805 75.405 38.956 1.00 24.80 40 LYS B N 1
ATOM 722 C CA . LYS B 1 40 ? 60.583 74.183 39.724 1.00 23.88 40 LYS B CA 1
ATOM 723 C C . LYS B 1 40 ? 61.813 73.287 39.719 1.00 21.68 40 LYS B C 1
ATOM 724 O O . LYS B 1 40 ? 62.442 73.083 38.683 1.00 21.77 40 LYS B O 1
ATOM 730 N N . GLN B 1 41 ? 62.142 72.750 40.888 1.00 18.32 41 GLN B N 1
ATOM 731 C CA . GLN B 1 41 ? 63.299 71.876 41.040 1.00 15.89 41 GLN B CA 1
ATOM 732 C C . GLN B 1 41 ? 62.953 70.752 42.005 1.00 12.34 41 GLN B C 1
ATOM 733 O O . GLN B 1 41 ? 61.981 70.841 42.754 1.00 10.51 41 GLN B O 1
ATOM 739 N N . GLN B 1 42 ? 63.750 69.693 41.977 1.00 10.94 42 GLN B N 1
ATOM 740 C CA . GLN B 1 42 ? 63.558 68.583 42.900 1.00 12.20 42 GLN B CA 1
ATOM 741 C C . GLN B 1 42 ? 64.911 68.171 43.442 1.00 9.38 42 GLN B C 1
ATOM 742 O O . GLN B 1 42 ? 65.890 68.095 42.701 1.00 10.40 42 GLN B O 1
ATOM 748 N N . ILE B 1 43 ? 64.965 67.927 44.746 1.00 10.18 43 ILE B N 1
ATOM 749 C CA . ILE B 1 43 ? 66.196 67.494 45.389 1.00 7.51 43 ILE B CA 1
ATOM 750 C C . ILE B 1 43 ? 65.847 66.382 46.365 1.00 8.93 43 ILE B C 1
ATOM 751 O O . ILE B 1 43 ? 64.798 66.424 47.015 1.00 7.44 43 ILE B O 1
ATOM 756 N N . ASN B 1 44 ? 66.713 65.378 46.453 1.00 9.41 44 ASN B N 1
ATOM 757 C CA . ASN B 1 44 ? 66.481 64.265 47.366 1.00 8.45 44 ASN B CA 1
ATOM 758 C C . ASN B 1 44 ? 66.552 64.777 48.805 1.00 8.99 44 ASN B C 1
ATOM 759 O O . ASN B 1 44 ? 67.470 65.517 49.160 1.00 9.07 44 ASN B O 1
ATOM 764 N N . ARG B 1 45 ? 65.581 64.396 49.630 1.00 7.44 45 ARG B N 1
ATOM 765 C CA . ARG B 1 45 ? 65.562 64.831 51.024 1.00 8.41 45 ARG B CA 1
ATOM 766 C C . ARG B 1 45 ? 66.856 64.422 51.734 1.00 8.07 45 ARG B C 1
ATOM 767 O O . ARG B 1 45 ? 67.341 65.132 52.615 1.00 7.16 45 ARG B O 1
ATOM 775 N N . THR B 1 46 ? 67.422 63.286 51.339 1.00 6.20 46 THR B N 1
ATOM 776 C CA . THR B 1 46 ? 68.661 62.814 51.946 1.00 9.41 46 THR B CA 1
ATOM 777 C C . THR B 1 46 ? 69.775 63.862 51.829 1.00 10.52 46 THR B C 1
ATOM 778 O O . THR B 1 46 ? 70.683 63.900 52.665 1.00 8.74 46 THR B O 1
ATOM 782 N N . ASP B 1 47 ? 69.695 64.718 50.808 1.00 10.51 47 ASP B N 1
ATOM 783 C CA . ASP B 1 47 ? 70.718 65.746 50.593 1.00 13.61 47 ASP B CA 1
ATOM 784 C C . ASP B 1 47 ? 70.408 67.065 51.295 1.00 12.96 47 ASP B C 1
ATOM 785 O O . ASP B 1 47 ? 71.165 68.030 51.171 1.00 13.05 47 ASP B O 1
ATOM 790 N N . VAL B 1 48 ? 69.299 67.110 52.030 1.00 9.98 48 VAL B N 1
ATOM 791 C CA . VAL B 1 48 ? 68.917 68.317 52.762 1.00 9.78 48 VAL B CA 1
ATOM 792 C C . VAL B 1 48 ? 69.144 68.063 54.247 1.00 9.89 48 VAL B C 1
ATOM 793 O O . VAL B 1 48 ? 68.459 67.238 54.846 1.00 10.17 48 VAL B O 1
ATOM 797 N N . LYS B 1 49 ? 70.119 68.747 54.842 1.00 11.08 49 LYS B N 1
ATOM 798 C CA . LYS B 1 49 ? 70.389 68.538 56.263 1.00 12.11 49 LYS B CA 1
ATOM 799 C C . LYS B 1 49 ? 69.420 69.329 57.123 1.00 11.17 49 LYS B C 1
ATOM 800 O O . LYS B 1 49 ? 68.964 68.854 58.162 1.00 11.46 49 LYS B O 1
ATOM 806 N N . GLU B 1 50 ? 69.096 70.537 56.685 1.00 12.72 50 GLU B N 1
ATOM 807 C CA . GLU B 1 50 ? 68.167 71.367 57.426 1.00 15.00 50 GLU B CA 1
ATOM 808 C C . GLU B 1 50 ? 67.685 72.544 56.595 1.00 15.06 50 GLU B C 1
ATOM 809 O O . GLU B 1 50 ? 68.239 72.838 55.536 1.00 11.81 50 GLU B O 1
ATOM 823 N N . VAL B 1 52 ? 65.335 76.547 56.983 1.00 15.60 52 VAL B N 1
ATOM 824 C CA . VAL B 1 52 ? 64.738 77.543 57.861 1.00 17.08 52 VAL B CA 1
ATOM 825 C C . VAL B 1 52 ? 63.990 78.574 57.034 1.00 17.37 52 VAL B C 1
ATOM 826 O O . VAL B 1 52 ? 64.306 78.785 55.859 1.00 13.84 52 VAL B O 1
ATOM 830 N N . ALA B 1 53 ? 63.008 79.214 57.662 1.00 18.73 53 ALA B N 1
ATOM 831 C CA . ALA B 1 53 ? 62.189 80.229 57.012 1.00 22.90 53 ALA B CA 1
ATOM 832 C C . ALA B 1 53 ? 62.608 81.651 57.390 1.00 27.66 53 ALA B C 1
ATOM 833 O O . ALA B 1 53 ? 63.744 81.896 57.794 1.00 23.15 53 ALA B O 1
ATOM 835 N N . LEU B 1 54 ? 61.662 82.579 57.257 1.00 33.77 54 LEU B N 1
ATOM 836 C CA . LEU B 1 54 ? 61.879 83.991 57.570 1.00 38.40 54 LEU B CA 1
ATOM 837 C C . LEU B 1 54 ? 60.557 84.640 57.975 1.00 41.66 54 LEU B C 1
ATOM 838 O O . LEU B 1 54 ? 60.413 85.861 57.932 1.00 42.01 54 LEU B O 1
ATOM 843 N N . GLU B 1 55 ? 59.600 83.803 58.364 1.00 45.31 55 GLU B N 1
ATOM 844 C CA . GLU B 1 55 ? 58.273 84.252 58.778 1.00 48.56 55 GLU B CA 1
ATOM 845 C C . GLU B 1 55 ? 58.309 85.410 59.775 1.00 49.74 55 GLU B C 1
ATOM 846 O O . GLU B 1 55 ? 57.995 86.549 59.422 1.00 50.63 55 GLU B O 1
ATOM 852 N N . ASN B 1 56 ? 58.682 85.118 61.018 1.00 50.86 56 ASN B N 1
ATOM 853 C CA . ASN B 1 56 ? 58.761 86.148 62.048 1.00 52.04 56 ASN B CA 1
ATOM 854 C C . ASN B 1 56 ? 60.159 86.751 62.075 1.00 52.07 56 ASN B C 1
ATOM 855 O O . ASN B 1 56 ? 60.364 87.846 62.603 1.00 53.08 56 ASN B O 1
ATOM 860 N N . LEU B 1 57 ? 61.119 86.031 61.503 1.00 51.73 57 LEU B N 1
ATOM 861 C CA . LEU B 1 57 ? 62.496 86.504 61.461 1.00 51.69 57 LEU B CA 1
ATOM 862 C C . LEU B 1 57 ? 62.871 87.016 60.076 1.00 51.96 57 LEU B C 1
ATOM 863 O O . LEU B 1 57 ? 62.792 86.284 59.088 1.00 51.67 57 LEU B O 1
ATOM 868 N N . GLU B 1 58 ? 63.269 88.285 60.023 1.00 52.92 58 GLU B N 1
ATOM 869 C CA . GLU B 1 58 ? 63.683 88.940 58.784 1.00 53.38 58 GLU B CA 1
ATOM 870 C C . GLU B 1 58 ? 62.568 89.116 57.749 1.00 53.44 58 GLU B C 1
ATOM 871 O O . GLU B 1 58 ? 62.841 89.314 56.564 1.00 52.97 58 GLU B O 1
ATOM 877 N N . HIS B 1 59 ? 61.318 89.049 58.200 1.00 53.85 59 HIS B N 1
ATOM 878 C CA . HIS B 1 59 ? 60.164 89.220 57.318 1.00 54.27 59 HIS B CA 1
ATOM 879 C C . HIS B 1 59 ? 60.120 88.194 56.185 1.00 54.38 59 HIS B C 1
A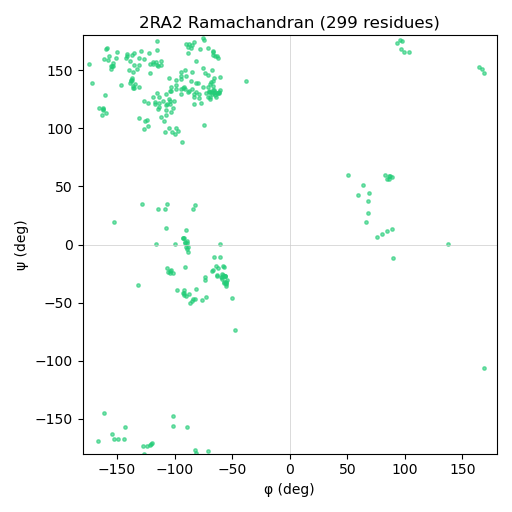TOM 880 O O . HIS B 1 59 ? 59.176 87.373 56.176 1.00 54.19 59 HIS B O 1
ATOM 887 N N . GLY C 1 3 ? 48.784 49.732 27.445 1.00 38.41 3 GLY C N 1
ATOM 888 C CA . GLY C 1 3 ? 48.411 48.486 28.167 1.00 37.43 3 GLY C CA 1
ATOM 889 C C . GLY C 1 3 ? 47.034 47.992 27.768 1.00 36.03 3 GLY C C 1
ATOM 890 O O . GLY C 1 3 ? 46.356 48.636 26.966 1.00 37.13 3 GLY C O 1
ATOM 891 N N . PRO C 1 4 ? 46.589 46.848 28.309 1.00 34.21 4 PRO C N 1
ATOM 892 C CA . PRO C 1 4 ? 45.266 46.333 27.954 1.00 31.65 4 PRO C CA 1
ATOM 893 C C . PRO C 1 4 ? 44.162 47.251 28.462 1.00 28.43 4 PRO C C 1
ATOM 894 O O . PRO C 1 4 ? 44.397 48.128 29.296 1.00 28.01 4 PRO C O 1
ATOM 898 N N . ASN C 1 5 ? 42.957 47.043 27.953 1.00 24.66 5 ASN C N 1
ATOM 899 C CA . ASN C 1 5 ? 41.821 47.855 28.349 1.00 22.66 5 ASN C CA 1
ATOM 900 C C . ASN C 1 5 ? 41.050 47.184 29.480 1.00 19.83 5 ASN C C 1
ATOM 901 O O . ASN C 1 5 ? 41.004 45.956 29.575 1.00 18.04 5 ASN C O 1
ATOM 906 N N . TYR C 1 6 ? 40.462 47.997 30.348 1.00 16.78 6 TYR C N 1
ATOM 907 C CA . TYR C 1 6 ? 39.690 47.484 31.471 1.00 16.21 6 TYR C CA 1
ATOM 908 C C . TYR C 1 6 ? 38.306 48.104 31.470 1.00 15.79 6 TYR C C 1
ATOM 909 O O . TYR C 1 6 ? 38.084 49.148 30.864 1.00 16.76 6 TYR C O 1
ATOM 918 N N . VAL C 1 7 ? 37.372 47.451 32.150 1.00 15.96 7 VAL C N 1
ATOM 919 C CA . VAL C 1 7 ? 36.019 47.973 32.262 1.00 16.72 7 VAL C CA 1
ATOM 920 C C . VAL C 1 7 ? 35.683 48.088 33.740 1.00 17.01 7 VAL C C 1
ATOM 921 O O . VAL C 1 7 ? 35.769 47.105 34.482 1.00 18.28 7 VAL C O 1
ATOM 933 N N . HIS C 1 9 ? 32.897 48.884 36.611 1.00 16.55 9 HIS C N 1
ATOM 934 C CA . HIS C 1 9 ? 31.461 48.893 36.841 1.00 19.06 9 HIS C CA 1
ATOM 935 C C . HIS C 1 9 ? 31.255 49.755 38.070 1.00 17.48 9 HIS C C 1
ATOM 936 O O . HIS C 1 9 ? 31.745 49.424 39.147 1.00 17.60 9 HIS C O 1
ATOM 943 N N . THR C 1 10 ? 30.550 50.867 37.901 1.00 17.34 10 THR C N 1
ATOM 944 C CA . THR C 1 10 ? 30.308 51.785 39.006 1.00 17.71 10 THR C CA 1
ATOM 945 C C . THR C 1 10 ? 29.092 51.385 39.828 1.00 19.92 10 THR C C 1
ATOM 946 O O . THR C 1 10 ? 28.320 50.507 39.439 1.00 17.95 10 THR C O 1
ATOM 950 N N . ASN C 1 11 ? 28.933 52.031 40.975 1.00 19.47 11 ASN C N 1
ATOM 951 C CA . ASN C 1 11 ? 27.799 51.755 41.834 1.00 23.10 11 ASN C CA 1
ATOM 952 C C . ASN C 1 11 ? 26.555 52.357 41.197 1.00 25.33 11 ASN C C 1
ATOM 953 O O . ASN C 1 11 ? 25.455 51.828 41.353 1.00 26.74 11 ASN C O 1
ATOM 958 N N . ASP C 1 12 ? 26.741 53.452 40.464 1.00 26.80 12 ASP C N 1
ATOM 959 C CA . ASP C 1 12 ? 25.626 54.122 39.807 1.00 29.50 12 ASP C CA 1
ATOM 960 C C . ASP C 1 12 ? 25.265 53.515 38.453 1.00 29.42 12 ASP C C 1
ATOM 961 O O . ASP C 1 12 ? 24.805 54.215 37.551 1.00 30.71 12 ASP C O 1
ATOM 966 N N . GLY C 1 13 ? 25.484 52.209 38.324 1.00 28.75 13 GLY C N 1
ATOM 967 C CA . GLY C 1 13 ? 25.147 51.491 37.105 1.00 28.90 13 GLY C CA 1
ATOM 968 C C . GLY C 1 13 ? 25.771 51.895 35.780 1.00 28.91 13 GLY C C 1
ATOM 969 O O . GLY C 1 13 ? 25.081 51.937 34.760 1.00 29.84 13 GLY C O 1
ATOM 970 N N . ARG C 1 14 ? 27.067 52.183 35.776 1.00 25.22 14 ARG C N 1
ATOM 971 C CA . ARG C 1 14 ? 27.745 52.555 34.539 1.00 23.46 14 ARG C CA 1
ATOM 972 C C . ARG C 1 14 ? 28.856 51.566 34.199 1.00 21.29 14 ARG C C 1
ATOM 973 O O . ARG C 1 14 ? 29.382 50.886 35.076 1.00 19.94 14 ARG C O 1
ATOM 981 N N . SER C 1 15 ? 29.196 51.481 32.917 1.00 20.28 15 SER C N 1
ATOM 982 C CA . SER C 1 15 ? 30.269 50.612 32.451 1.00 18.89 15 SER C CA 1
ATOM 983 C C . SER C 1 15 ? 31.250 51.508 31.716 1.00 20.41 15 SER C C 1
ATOM 984 O O . SER C 1 15 ? 31.007 51.909 30.580 1.00 18.66 15 SER C O 1
ATOM 987 N N . ILE C 1 16 ? 32.354 51.830 32.381 1.00 18.80 16 ILE C N 1
ATOM 988 C CA . ILE C 1 16 ? 33.373 52.699 31.817 1.00 18.09 16 ILE C CA 1
ATOM 989 C C . ILE C 1 16 ? 34.588 51.901 31.360 1.00 19.01 16 ILE C C 1
ATOM 990 O O . ILE C 1 16 ? 35.188 51.174 32.149 1.00 18.21 16 ILE C O 1
ATOM 995 N N . VAL C 1 17 ? 34.948 52.035 30.086 1.00 17.50 17 VAL C N 1
ATOM 996 C CA . VAL C 1 17 ? 36.109 51.332 29.551 1.00 19.69 17 VAL C CA 1
ATOM 997 C C . VAL C 1 17 ? 37.329 52.232 29.721 1.00 18.40 17 VAL C C 1
ATOM 998 O O . VAL C 1 17 ? 37.223 53.453 29.623 1.00 21.17 17 VAL C O 1
ATOM 1002 N N . THR C 1 18 ? 38.485 51.642 29.993 1.00 17.81 18 THR C N 1
ATOM 1003 C CA . THR C 1 18 ? 39.690 52.442 30.171 1.00 18.26 18 THR C CA 1
ATOM 1004 C C . THR C 1 18 ? 40.788 52.057 29.185 1.00 19.51 18 THR C C 1
ATOM 1005 O O . THR C 1 18 ? 40.907 50.901 28.781 1.00 21.81 18 THR C O 1
ATOM 1009 N N . ASP C 1 19 ? 41.582 53.047 28.801 1.00 19.21 19 ASP C N 1
ATOM 1010 C CA . ASP C 1 19 ? 42.702 52.851 27.891 1.00 19.35 19 ASP C CA 1
ATOM 1011 C C . ASP C 1 19 ? 43.912 52.616 28.797 1.00 18.78 19 ASP C C 1
ATOM 1012 O O . ASP C 1 19 ? 44.605 53.561 29.163 1.00 19.16 19 ASP C O 1
ATOM 1017 N N . GLY C 1 20 ? 44.148 51.361 29.169 1.00 18.05 20 GLY C N 1
ATOM 1018 C CA . GLY C 1 20 ? 45.258 51.040 30.055 1.00 17.28 20 GLY C CA 1
ATOM 1019 C C . GLY C 1 20 ? 44.731 50.774 31.461 1.00 15.74 20 GLY C C 1
ATOM 1020 O O . GLY C 1 20 ? 43.588 51.108 31.754 1.00 13.56 20 GLY C O 1
ATOM 1021 N N . LYS C 1 21 ? 45.544 50.181 32.332 1.00 15.84 21 LYS C N 1
ATOM 1022 C CA . LYS C 1 21 ? 45.098 49.894 33.691 1.00 15.23 21 LYS C CA 1
ATOM 1023 C C . LYS C 1 21 ? 44.993 51.163 34.532 1.00 16.11 21 LYS C C 1
ATOM 1024 O O . LYS C 1 21 ? 45.919 51.975 34.574 1.00 15.15 21 LYS C O 1
ATOM 1030 N N . PRO C 1 22 ? 43.856 51.350 35.219 1.00 14.37 22 PRO C N 1
ATOM 1031 C CA . PRO C 1 22 ? 43.684 52.544 36.052 1.00 13.84 22 PRO C CA 1
ATOM 1032 C C . PRO C 1 22 ? 44.644 52.511 37.235 1.00 13.57 22 PRO C C 1
ATOM 1033 O O . PRO C 1 22 ? 45.178 51.460 37.573 1.00 14.01 22 PRO C O 1
ATOM 1037 N N . GLN C 1 23 ? 44.855 53.659 37.866 1.00 13.73 23 GLN C N 1
ATOM 1038 C CA . GLN C 1 23 ? 45.728 53.721 39.032 1.00 15.50 23 GLN C CA 1
ATOM 1039 C C . GLN C 1 23 ? 45.352 54.902 39.916 1.00 13.75 23 GLN C C 1
ATOM 1040 O O . GLN C 1 23 ? 44.833 55.916 39.441 1.00 15.11 23 GLN C O 1
ATOM 1046 N N . THR C 1 24 ? 45.606 54.767 41.209 1.00 12.69 24 THR C N 1
ATOM 1047 C CA . THR C 1 24 ? 45.293 55.830 42.151 1.00 11.82 24 THR C CA 1
ATOM 1048 C C . THR C 1 24 ? 46.089 57.076 41.781 1.00 9.82 24 THR C C 1
ATOM 1049 O O . THR C 1 24 ? 47.290 57.004 41.540 1.00 10.47 24 THR C O 1
ATOM 1053 N N . ASP C 1 25 ? 45.413 58.217 41.717 1.00 9.74 25 ASP C N 1
ATOM 1054 C CA . ASP C 1 25 ? 46.074 59.471 41.370 1.00 8.79 25 ASP C CA 1
ATOM 1055 C C . ASP C 1 25 ? 47.014 59.866 42.523 1.00 8.99 25 ASP C C 1
ATOM 1056 O O . ASP C 1 25 ? 46.610 59.868 43.684 1.00 8.07 25 ASP C O 1
ATOM 1061 N N . ASN C 1 26 ? 48.261 60.201 42.202 1.00 7.06 26 ASN C N 1
ATOM 1062 C CA . ASN C 1 26 ? 49.231 60.569 43.231 1.00 10.44 26 ASN C CA 1
ATOM 1063 C C . ASN C 1 26 ? 48.905 61.886 43.931 1.00 9.08 26 ASN C C 1
ATOM 1064 O O . ASN C 1 26 ? 49.340 62.114 45.054 1.00 10.95 26 ASN C O 1
ATOM 1069 N N . ASP C 1 27 ? 48.136 62.746 43.276 1.00 8.15 27 ASP C N 1
ATOM 1070 C CA . ASP C 1 27 ? 47.796 64.035 43.864 1.00 9.96 27 ASP C CA 1
ATOM 1071 C C . ASP C 1 27 ? 46.520 64.041 44.693 1.00 11.44 27 ASP C C 1
ATOM 1072 O O . ASP C 1 27 ? 46.495 64.604 45.787 1.00 10.24 27 ASP C O 1
ATOM 1077 N N . THR C 1 28 ? 45.471 63.402 44.174 1.00 11.72 28 THR C N 1
ATOM 1078 C CA . THR C 1 28 ? 44.165 63.403 44.832 1.00 10.79 28 THR C CA 1
ATOM 1079 C C . THR C 1 28 ? 43.710 62.158 45.576 1.00 10.70 28 THR C C 1
ATOM 1080 O O . THR C 1 28 ? 42.871 62.249 46.479 1.00 9.14 28 THR C O 1
ATOM 1084 N N . GLY C 1 29 ? 44.235 60.997 45.204 1.00 9.14 29 GLY C N 1
ATOM 1085 C CA . GLY C 1 29 ? 43.806 59.777 45.859 1.00 9.22 29 GLY C CA 1
ATOM 1086 C C . GLY C 1 29 ? 42.605 59.204 45.129 1.00 10.62 29 GLY C C 1
ATOM 1087 O O . GLY C 1 29 ? 42.085 58.152 45.496 1.00 10.92 29 GLY C O 1
ATOM 1096 N N . ILE C 1 31 ? 40.685 57.696 41.660 1.00 7.29 31 ILE C N 1
ATOM 1097 C CA . ILE C 1 31 ? 41.149 56.709 40.699 1.00 10.05 31 ILE C CA 1
ATOM 1098 C C . ILE C 1 31 ? 41.346 57.435 39.379 1.00 10.03 31 ILE C C 1
ATOM 1099 O O . ILE C 1 31 ? 40.415 58.046 38.854 1.00 9.62 31 ILE C O 1
ATOM 1104 N N . SER C 1 32 ? 42.565 57.374 38.856 1.00 10.10 32 SER C N 1
ATOM 1105 C CA . SER C 1 32 ? 42.903 58.013 37.591 1.00 11.83 32 SER C CA 1
ATOM 1106 C C . SER C 1 32 ? 42.882 56.997 36.448 1.00 10.90 32 SER C C 1
ATOM 1107 O O . SER C 1 32 ? 43.419 55.906 36.579 1.00 12.63 32 SER C O 1
ATOM 1110 N N . TYR C 1 33 ? 42.253 57.356 35.336 1.00 12.73 33 TYR C N 1
ATOM 1111 C CA . TYR C 1 33 ? 42.201 56.473 34.177 1.00 13.66 33 TYR C CA 1
ATOM 1112 C C . TYR C 1 33 ? 42.110 57.276 32.886 1.00 15.34 33 TYR C C 1
ATOM 1113 O O . TYR C 1 33 ? 41.740 58.448 32.900 1.00 15.87 33 TYR C O 1
ATOM 1122 N N . LYS C 1 34 ? 42.456 56.640 31.771 1.00 15.30 34 LYS C N 1
ATOM 1123 C CA . LYS C 1 34 ? 42.390 57.295 30.471 1.00 17.51 34 LYS C CA 1
ATOM 1124 C C . LYS C 1 34 ? 41.147 56.791 29.750 1.00 17.21 34 LYS C C 1
ATOM 1125 O O . LYS C 1 34 ? 40.867 55.595 29.767 1.00 15.50 34 LYS C O 1
ATOM 1131 N N . ASP C 1 35 ? 40.399 57.695 29.128 1.00 19.84 35 ASP C N 1
ATOM 1132 C CA . ASP C 1 35 ? 39.210 57.287 28.386 1.00 22.96 35 ASP C CA 1
ATOM 1133 C C . ASP C 1 35 ? 39.654 56.796 27.014 1.00 25.12 35 ASP C C 1
ATOM 1134 O O . ASP C 1 35 ? 40.851 56.782 26.708 1.00 22.37 35 ASP C O 1
ATOM 1139 N N . ALA C 1 36 ? 38.691 56.399 26.190 1.00 28.21 36 ALA C N 1
ATOM 1140 C CA . ALA C 1 36 ? 38.983 55.902 24.851 1.00 32.16 36 ALA C CA 1
ATOM 1141 C C . ALA C 1 36 ? 39.911 56.845 24.085 1.00 33.72 36 ALA C C 1
ATOM 1142 O O . ALA C 1 36 ? 40.880 56.400 23.468 1.00 34.85 36 ALA C O 1
ATOM 1144 N N . ASN C 1 37 ? 39.614 58.143 24.129 1.00 35.23 37 ASN C N 1
ATOM 1145 C CA . ASN C 1 37 ? 40.425 59.147 23.438 1.00 36.83 37 ASN C CA 1
ATOM 1146 C C . ASN C 1 37 ? 41.827 59.268 24.020 1.00 36.20 37 ASN C C 1
ATOM 1147 O O . ASN C 1 37 ? 42.692 59.925 23.441 1.00 37.57 37 ASN C O 1
ATOM 1152 N N . GLY C 1 38 ? 42.048 58.640 25.169 1.00 34.60 38 GLY C N 1
ATOM 1153 C CA . GLY C 1 38 ? 43.353 58.704 25.798 1.00 31.41 38 GLY C CA 1
ATOM 1154 C C . GLY C 1 38 ? 43.478 59.890 26.736 1.00 29.14 38 GLY C C 1
ATOM 1155 O O . GLY C 1 38 ? 44.578 60.242 27.159 1.00 28.32 38 GLY C O 1
ATOM 1156 N N . ASN C 1 39 ? 42.350 60.513 27.060 1.00 27.72 39 ASN C N 1
ATOM 1157 C CA . ASN C 1 39 ? 42.353 61.658 27.963 1.00 26.89 39 ASN C CA 1
ATOM 1158 C C . ASN C 1 39 ? 42.147 61.188 29.398 1.00 24.90 39 ASN C C 1
ATOM 1159 O O . ASN C 1 39 ? 41.294 60.348 29.667 1.00 21.62 39 ASN C O 1
ATOM 1164 N N . LYS C 1 40 ? 42.936 61.742 30.312 1.00 24.06 40 LYS C N 1
ATOM 1165 C CA . LYS C 1 40 ? 42.858 61.375 31.719 1.00 23.61 40 LYS C CA 1
ATOM 1166 C C . LYS C 1 40 ? 41.575 61.835 32.408 1.00 21.31 40 LYS C C 1
ATOM 1167 O O . LYS C 1 40 ? 41.099 62.951 32.191 1.00 21.15 40 LYS C O 1
ATOM 1173 N N . GLN C 1 41 ? 41.019 60.955 33.236 1.00 16.80 41 GLN C N 1
ATOM 1174 C CA . GLN C 1 41 ? 39.797 61.236 33.984 1.00 15.06 41 GLN C CA 1
ATOM 1175 C C . GLN C 1 41 ? 40.026 60.760 35.416 1.00 13.91 41 GLN C C 1
ATOM 1176 O O . GLN C 1 41 ? 40.961 60.004 35.676 1.00 12.28 41 GLN C O 1
ATOM 1182 N N . GLN C 1 42 ? 39.173 61.200 36.334 1.00 12.09 42 GLN C N 1
ATOM 1183 C CA . GLN C 1 42 ? 39.276 60.789 37.730 1.00 12.12 42 GLN C CA 1
ATOM 1184 C C . GLN C 1 42 ? 37.912 60.445 38.294 1.00 11.75 42 GLN C C 1
ATOM 1185 O O . GLN C 1 42 ? 36.939 61.170 38.072 1.00 13.46 42 GLN C O 1
ATOM 1191 N N . ILE C 1 43 ? 37.839 59.330 39.015 1.00 10.58 43 ILE C N 1
ATOM 1192 C CA . ILE C 1 43 ? 36.591 58.912 39.641 1.00 10.88 43 ILE C CA 1
ATOM 1193 C C . ILE C 1 43 ? 36.900 58.408 41.047 1.00 11.50 43 ILE C C 1
ATOM 1194 O O . ILE C 1 43 ? 37.929 57.766 41.276 1.00 10.30 43 ILE C O 1
ATOM 1199 N N . ASN C 1 44 ? 36.016 58.711 41.990 1.00 10.76 44 ASN C N 1
ATOM 1200 C CA . ASN C 1 44 ? 36.209 58.278 43.369 1.00 10.46 44 ASN C CA 1
ATOM 1201 C C . ASN C 1 44 ? 36.161 56.755 43.443 1.00 9.50 44 ASN C C 1
ATOM 1202 O O . ASN C 1 44 ? 35.246 56.130 42.899 1.00 10.09 44 ASN C O 1
ATOM 1207 N N . ARG C 1 45 ? 37.142 56.153 44.110 1.00 9.53 45 ARG C N 1
ATOM 1208 C CA . ARG C 1 45 ? 37.167 54.700 44.230 1.00 10.14 45 ARG C CA 1
ATOM 1209 C C . ARG C 1 45 ? 35.878 54.178 44.866 1.00 10.64 45 ARG C C 1
ATOM 1210 O O . ARG C 1 45 ? 35.428 53.078 44.557 1.00 13.19 45 ARG C O 1
ATOM 1218 N N . THR C 1 46 ? 35.294 54.971 45.753 1.00 10.79 46 THR C N 1
ATOM 1219 C CA . THR C 1 46 ? 34.059 54.588 46.433 1.00 12.46 46 THR C CA 1
ATOM 1220 C C . THR C 1 46 ? 32.939 54.314 45.429 1.00 15.69 46 THR C C 1
ATOM 1221 O O . THR C 1 46 ? 32.005 53.556 45.714 1.00 15.08 46 THR C O 1
ATOM 1225 N N . ASP C 1 47 ? 33.035 54.931 44.253 1.00 13.84 47 ASP C N 1
ATOM 1226 C CA . ASP C 1 47 ? 32.022 54.758 43.220 1.00 15.94 47 ASP C CA 1
ATOM 1227 C C . ASP C 1 47 ? 32.329 53.576 42.297 1.00 16.60 47 ASP C C 1
ATOM 1228 O O . ASP C 1 47 ? 31.529 53.246 41.421 1.00 16.09 47 ASP C O 1
ATOM 1233 N N . VAL C 1 48 ? 33.478 52.930 42.497 1.00 15.12 48 VAL C N 1
ATOM 1234 C CA . VAL C 1 48 ? 33.842 51.785 41.669 1.00 14.99 48 VAL C CA 1
ATOM 1235 C C . VAL C 1 48 ? 33.577 50.482 42.419 1.00 16.77 48 VAL C C 1
ATOM 1236 O O . VAL C 1 48 ? 34.189 50.213 43.458 1.00 18.98 48 VAL C O 1
ATOM 1240 N N . LYS C 1 49 ? 32.670 49.669 41.886 1.00 16.61 49 LYS C N 1
ATOM 1241 C CA . LYS C 1 49 ? 32.314 48.398 42.512 1.00 17.24 49 LYS C CA 1
ATOM 1242 C C . LYS C 1 49 ? 33.262 47.275 42.113 1.00 16.60 49 LYS C C 1
ATOM 1243 O O . LYS C 1 49 ? 33.758 46.537 42.959 1.00 14.11 49 LYS C O 1
ATOM 1249 N N . GLU C 1 50 ? 33.510 47.142 40.817 1.00 17.49 50 GLU C N 1
ATOM 1250 C CA . GLU C 1 50 ? 34.393 46.094 40.334 1.00 18.42 50 GLU C CA 1
ATOM 1251 C C . GLU C 1 50 ? 35.112 46.529 39.068 1.00 18.70 50 GLU C C 1
ATOM 1252 O O . GLU C 1 50 ? 34.738 47.514 38.436 1.00 15.63 50 GLU C O 1
ATOM 1266 N N . VAL C 1 52 ? 37.676 44.727 35.659 1.00 22.51 52 VAL C N 1
ATOM 1267 C CA . VAL C 1 52 ? 38.240 43.548 35.020 1.00 24.06 52 VAL C CA 1
ATOM 1268 C C . VAL C 1 52 ? 38.705 43.910 33.616 1.00 24.60 52 VAL C C 1
ATOM 1269 O O . VAL C 1 52 ? 38.180 44.839 33.002 1.00 22.00 52 VAL C O 1
ATOM 1273 N N . ALA C 1 53 ? 39.699 43.187 33.116 1.00 25.15 53 ALA C N 1
ATOM 1274 C CA . ALA C 1 53 ? 40.205 43.444 31.777 1.00 26.88 53 ALA C CA 1
ATOM 1275 C C . A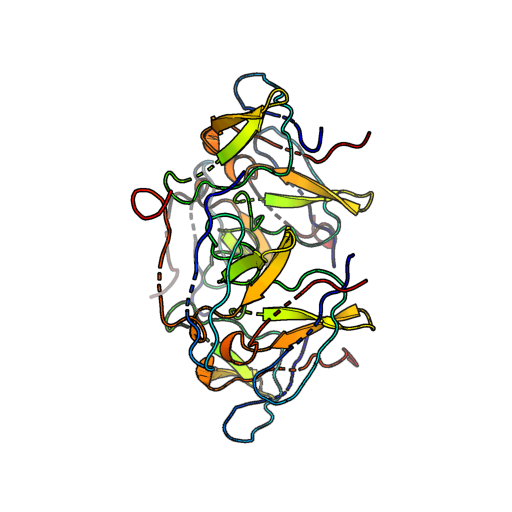LA C 1 53 ? 39.066 43.245 30.777 1.00 29.25 53 ALA C C 1
ATOM 1276 O O . ALA C 1 53 ? 38.330 42.257 30.842 1.00 28.32 53 ALA C O 1
ATOM 1278 N N . LEU C 1 54 ? 38.921 44.201 29.864 1.00 30.62 54 LEU C N 1
ATOM 1279 C CA . LEU C 1 54 ? 37.876 44.169 28.845 1.00 33.08 54 LEU C CA 1
ATOM 1280 C C . LEU C 1 54 ? 37.893 42.876 28.035 1.00 35.21 54 LEU C C 1
ATOM 1281 O O . LEU C 1 54 ? 36.853 42.409 27.566 1.00 35.90 54 LEU C O 1
ATOM 1286 N N . GLU C 1 55 ? 39.081 42.303 27.880 1.00 37.00 55 GLU C N 1
ATOM 1287 C CA . GLU C 1 55 ? 39.263 41.074 27.119 1.00 40.06 55 GLU C CA 1
ATOM 1288 C C . GLU C 1 55 ? 38.542 39.865 27.725 1.00 41.59 55 GLU C C 1
ATOM 1289 O O . GLU C 1 55 ? 38.309 38.869 27.039 1.00 41.82 55 GLU C O 1
ATOM 1295 N N . ASN C 1 56 ? 38.185 39.956 29.004 1.00 42.96 56 ASN C N 1
ATOM 1296 C CA . ASN C 1 56 ? 37.510 38.855 29.692 1.00 44.18 56 ASN C CA 1
ATOM 1297 C C . ASN C 1 56 ? 35.986 38.966 29.789 1.00 44.51 56 ASN C C 1
ATOM 1298 O O . ASN C 1 56 ? 35.277 37.965 29.657 1.00 43.57 56 ASN C O 1
ATOM 1303 N N . LEU C 1 57 ? 35.479 40.172 30.025 1.00 45.09 57 LEU C N 1
ATOM 1304 C CA . LEU C 1 57 ? 34.037 40.369 30.152 1.00 45.54 57 LEU C CA 1
ATOM 1305 C C . LEU C 1 57 ? 33.274 39.885 28.924 1.00 45.97 57 LEU C C 1
ATOM 1306 O O . LEU C 1 57 ? 32.533 38.887 29.052 1.00 47.44 57 LEU C O 1
ATOM 1311 N N . SER D 1 2 ? 50.784 31.846 46.088 1.00 48.30 2 SER D N 1
ATOM 1312 C CA . SER D 1 2 ? 50.025 31.966 47.367 1.00 47.83 2 SER D CA 1
ATOM 1313 C C . SER D 1 2 ? 49.976 30.622 48.095 1.00 47.20 2 SER D C 1
ATOM 1314 O O . SER D 1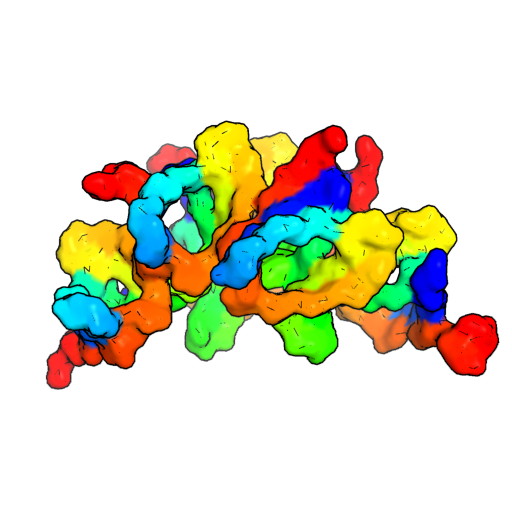 2 ? 50.988 30.161 48.627 1.00 47.44 2 SER D O 1
ATOM 1317 N N . GLY D 1 3 ? 48.802 29.997 48.116 1.00 46.18 3 GLY D N 1
ATOM 1318 C CA . GLY D 1 3 ? 48.664 28.713 48.783 1.00 44.38 3 GLY D CA 1
ATOM 1319 C C . GLY D 1 3 ? 47.219 28.283 48.951 1.00 43.01 3 GLY D C 1
ATOM 1320 O O . GLY D 1 3 ? 46.575 27.882 47.980 1.00 43.68 3 GLY D O 1
ATOM 1321 N N . PRO D 1 4 ? 46.679 28.345 50.179 1.00 40.17 4 PRO D N 1
ATOM 1322 C CA . PRO D 1 4 ? 45.290 27.948 50.412 1.00 37.48 4 PRO D CA 1
ATOM 1323 C C . PRO D 1 4 ? 44.320 28.915 49.744 1.00 33.85 4 PRO D C 1
ATOM 1324 O O . PRO D 1 4 ? 44.615 30.100 49.592 1.00 32.35 4 PRO D O 1
ATOM 1328 N N . ASN D 1 5 ? 43.164 28.402 49.342 1.00 30.26 5 ASN D N 1
ATOM 1329 C CA . ASN D 1 5 ? 42.156 29.224 48.693 1.00 26.65 5 ASN D CA 1
ATOM 1330 C C . ASN D 1 5 ? 41.238 29.848 49.737 1.00 24.44 5 ASN D C 1
ATOM 1331 O O . ASN D 1 5 ? 41.227 29.424 50.893 1.00 22.85 5 ASN D O 1
ATOM 1336 N N . TYR D 1 6 ? 40.474 30.856 49.326 1.00 20.22 6 TYR D N 1
ATOM 1337 C CA . TYR D 1 6 ? 39.567 31.549 50.235 1.00 19.43 6 TYR D CA 1
ATOM 1338 C C . TYR D 1 6 ? 38.140 31.667 49.723 1.00 18.65 6 TYR D C 1
ATOM 1339 O O . TYR D 1 6 ? 37.861 31.450 48.546 1.00 19.86 6 TYR D O 1
ATOM 1348 N N . VAL D 1 7 ? 37.243 32.033 50.630 1.00 17.91 7 VAL D N 1
ATOM 1349 C CA . VAL D 1 7 ? 35.844 32.247 50.299 1.00 17.94 7 VAL D CA 1
ATOM 1350 C C . VAL D 1 7 ? 35.494 33.641 50.803 1.00 17.47 7 VAL D C 1
ATOM 1351 O O . VAL D 1 7 ? 35.577 33.907 52.002 1.00 17.53 7 VAL D O 1
ATOM 1363 N N . HIS D 1 9 ? 32.759 36.763 51.341 1.00 17.99 9 HIS D N 1
ATOM 1364 C CA . HIS D 1 9 ? 31.328 37.009 51.485 1.00 20.77 9 HIS D CA 1
ATOM 1365 C C . HIS D 1 9 ? 31.147 38.504 51.279 1.00 18.50 9 HIS D C 1
ATOM 1366 O O . HIS D 1 9 ? 31.690 39.302 52.039 1.00 19.64 9 HIS D O 1
ATOM 1373 N N . THR D 1 10 ? 30.403 38.882 50.245 1.00 18.50 10 THR D N 1
ATOM 1374 C CA . THR D 1 10 ? 30.178 40.293 49.944 1.00 20.73 10 THR D CA 1
ATOM 1375 C C . THR D 1 10 ? 28.971 40.848 50.683 1.00 22.55 10 THR D C 1
ATOM 1376 O O . THR D 1 10 ? 28.199 40.100 51.280 1.00 23.09 10 THR D O 1
ATOM 1380 N N . ASN D 1 11 ? 28.811 42.165 50.641 1.00 24.80 11 ASN D N 1
ATOM 1381 C CA . ASN D 1 11 ? 27.685 42.810 51.298 1.00 29.45 11 ASN D CA 1
ATOM 1382 C C . ASN D 1 11 ? 26.411 42.558 50.503 1.00 32.98 11 ASN D C 1
ATOM 1383 O O . ASN D 1 11 ? 25.317 42.533 51.064 1.00 35.24 11 ASN D O 1
ATOM 1388 N N . ASP D 1 12 ? 26.559 42.366 49.195 1.00 35.61 12 ASP D N 1
ATOM 1389 C CA . ASP D 1 12 ? 25.413 42.111 48.330 1.00 37.83 12 ASP D CA 1
ATOM 1390 C C . ASP D 1 12 ? 25.008 40.638 48.362 1.00 38.85 12 ASP D C 1
ATOM 1391 O O . ASP D 1 12 ? 24.552 40.087 47.359 1.00 40.21 12 ASP D O 1
ATOM 1396 N N . GLY D 1 13 ? 25.179 40.011 49.523 1.00 38.96 13 GLY D N 1
ATOM 1397 C CA . GLY D 1 13 ? 24.821 38.613 49.686 1.00 38.75 13 GLY D CA 1
ATOM 1398 C C . GLY D 1 13 ? 25.370 37.680 48.623 1.00 37.75 13 GLY D C 1
ATOM 1399 O O . GLY D 1 13 ? 24.610 37.015 47.916 1.00 38.75 13 GLY D O 1
ATOM 1400 N N . ARG D 1 14 ? 26.692 37.624 48.512 1.00 35.48 14 ARG D N 1
ATOM 1401 C CA . ARG D 1 14 ? 27.342 36.763 47.532 1.00 32.52 14 ARG D CA 1
ATOM 1402 C C . ARG D 1 14 ? 28.511 36.032 48.188 1.00 30.85 14 ARG D C 1
ATOM 1403 O O . ARG D 1 14 ? 29.066 36.499 49.182 1.00 29.61 14 ARG D O 1
ATOM 1411 N N . SER D 1 15 ? 28.870 34.877 47.638 1.00 28.58 15 SER D N 1
ATOM 1412 C CA . SER D 1 15 ? 29.994 34.102 48.148 1.00 27.06 15 SER D CA 1
ATOM 1413 C C . SER D 1 15 ? 30.887 33.854 46.945 1.00 25.66 15 SER D C 1
ATOM 1414 O O . SER D 1 15 ? 30.440 33.315 45.932 1.00 25.56 15 SER D O 1
ATOM 1417 N N . ILE D 1 16 ? 32.145 34.262 47.049 1.00 22.97 16 ILE D N 1
ATOM 1418 C CA . ILE D 1 16 ? 33.085 34.105 45.948 1.00 20.32 16 ILE D CA 1
ATOM 1419 C C . ILE D 1 16 ? 34.318 33.319 46.365 1.00 19.26 16 ILE D C 1
ATOM 1420 O O . ILE D 1 16 ? 35.025 33.713 47.287 1.00 19.10 16 ILE D O 1
ATOM 1425 N N . VAL D 1 17 ? 34.571 32.208 45.680 1.00 16.75 17 VAL D N 1
ATOM 1426 C CA . VAL D 1 17 ? 35.737 31.385 45.968 1.00 17.30 17 VAL D CA 1
ATOM 1427 C C . VAL D 1 17 ? 36.908 31.925 45.164 1.00 17.82 17 VAL D C 1
ATOM 1428 O O . VAL D 1 17 ? 36.783 32.171 43.966 1.00 20.00 17 VAL D O 1
ATOM 1432 N N . THR D 1 18 ? 38.046 32.107 45.820 1.00 17.52 18 THR D N 1
ATOM 1433 C CA . THR D 1 18 ? 39.224 32.637 45.148 1.00 19.24 18 THR D CA 1
ATOM 1434 C C . THR D 1 18 ? 40.313 31.583 45.025 1.00 20.97 18 THR D C 1
ATOM 1435 O O . THR D 1 18 ? 40.375 30.643 45.817 1.00 22.66 18 THR D O 1
ATOM 1439 N N . ASP D 1 19 ? 41.165 31.742 44.021 1.00 21.54 19 ASP D N 1
ATOM 1440 C CA . ASP D 1 19 ? 42.287 30.838 43.819 1.00 23.65 19 ASP D CA 1
ATOM 1441 C C . ASP D 1 19 ? 43.482 31.555 44.432 1.00 22.47 19 ASP D C 1
ATOM 1442 O O . ASP D 1 19 ? 44.054 32.458 43.824 1.00 23.30 19 ASP D O 1
ATOM 1447 N N . GLY D 1 20 ? 43.848 31.158 45.645 1.00 21.67 20 GLY D N 1
ATOM 1448 C CA . GLY D 1 20 ? 44.952 31.810 46.324 1.00 19.35 20 GLY D CA 1
ATOM 1449 C C . GLY D 1 20 ? 44.385 32.913 47.201 1.00 17.48 20 GLY D C 1
ATOM 1450 O O . GLY D 1 20 ? 43.186 33.195 47.151 1.00 15.50 20 GLY D O 1
ATOM 1451 N N . LYS D 1 21 ? 45.232 33.542 48.008 1.00 16.12 21 LYS D N 1
ATOM 1452 C CA . LYS D 1 21 ? 44.770 34.604 48.895 1.00 15.74 21 LYS D CA 1
ATOM 1453 C C . LYS D 1 21 ? 44.646 35.939 48.170 1.00 15.40 21 LYS D C 1
ATOM 1454 O O . LYS D 1 21 ? 45.555 36.356 47.446 1.00 16.01 21 LYS D O 1
ATOM 1460 N N . PRO D 1 22 ? 43.505 36.622 48.339 1.00 15.02 22 PRO D N 1
ATOM 1461 C CA . PRO D 1 22 ? 43.328 37.915 47.672 1.00 15.27 22 PRO D CA 1
ATOM 1462 C C . PRO D 1 22 ? 44.300 38.945 48.243 1.00 14.50 22 PRO D C 1
ATOM 1463 O O . PRO D 1 22 ? 44.906 38.727 49.292 1.00 13.58 22 PRO D O 1
ATOM 1467 N N . GLN D 1 23 ? 44.452 40.066 47.553 1.00 13.90 23 GLN D N 1
ATOM 1468 C CA . GLN D 1 23 ? 45.331 41.108 48.055 1.00 14.35 23 GLN D CA 1
ATOM 1469 C C . GLN D 1 23 ? 44.982 42.459 47.464 1.00 12.98 23 GLN D C 1
ATOM 1470 O O . GLN D 1 23 ? 44.327 42.553 46.424 1.00 13.37 23 GLN D O 1
ATOM 1476 N N . THR D 1 24 ? 45.403 43.510 48.149 1.00 13.07 24 THR D N 1
ATOM 1477 C CA . THR D 1 24 ? 45.137 44.855 47.682 1.00 12.79 24 THR D CA 1
ATOM 1478 C C . THR D 1 24 ? 45.956 45.102 46.429 1.00 12.35 24 THR D C 1
ATOM 1479 O O . THR D 1 24 ? 47.166 44.890 46.424 1.00 11.47 24 THR D O 1
ATOM 1483 N N . ASP D 1 25 ? 45.289 45.532 45.362 1.00 11.51 25 ASP D N 1
ATOM 1484 C CA . ASP D 1 25 ? 45.967 45.815 44.106 1.00 10.25 25 ASP D CA 1
ATOM 1485 C C . ASP D 1 25 ? 46.899 47.017 44.315 1.00 10.60 25 ASP D C 1
ATOM 1486 O O . ASP D 1 25 ? 46.484 48.048 44.851 1.00 6.01 25 ASP D O 1
ATOM 1491 N N . ASN D 1 26 ? 48.155 46.878 43.888 1.00 8.94 26 ASN D N 1
ATOM 1492 C CA . ASN D 1 26 ? 49.144 47.942 44.061 1.00 9.80 26 ASN D CA 1
ATOM 1493 C C . ASN D 1 26 ? 48.833 49.240 43.316 1.00 9.93 26 ASN D C 1
ATOM 1494 O O . ASN D 1 26 ? 49.258 50.311 43.747 1.00 10.33 26 ASN D O 1
ATOM 1499 N N . ASP D 1 27 ? 48.101 49.153 42.208 1.00 9.72 27 ASP D N 1
ATOM 1500 C CA . ASP D 1 27 ? 47.785 50.339 41.413 1.00 11.92 27 ASP D CA 1
ATOM 1501 C C . ASP D 1 27 ? 46.473 51.043 41.754 1.00 11.88 27 ASP D C 1
ATOM 1502 O O . ASP D 1 27 ? 46.413 52.271 41.761 1.00 12.10 27 ASP D O 1
ATOM 1507 N N . THR D 1 28 ? 45.433 50.261 42.041 1.00 12.03 28 THR D N 1
ATOM 1508 C CA . THR D 1 28 ? 44.097 50.799 42.301 1.00 11.44 28 THR D CA 1
ATOM 1509 C C . THR D 1 28 ? 43.596 50.862 43.734 1.00 10.37 28 THR D C 1
ATOM 1510 O O . THR D 1 28 ? 42.682 51.629 44.031 1.00 9.71 28 THR D O 1
ATOM 1514 N N . GLY D 1 29 ? 44.154 50.046 44.617 1.00 9.73 29 GLY D N 1
ATOM 1515 C CA . GLY D 1 29 ? 43.681 50.056 45.990 1.00 7.39 29 GLY D CA 1
ATOM 1516 C C . GLY D 1 29 ? 42.472 49.155 46.150 1.00 9.11 29 GLY D C 1
ATOM 1517 O O . GLY D 1 29 ? 41.925 49.032 47.245 1.00 7.94 29 GLY D O 1
ATOM 1526 N N . ILE D 1 31 ? 40.530 45.338 45.817 1.00 7.68 31 ILE D N 1
ATOM 1527 C CA . ILE D 1 31 ? 40.934 43.998 46.234 1.00 10.14 31 ILE D CA 1
ATOM 1528 C C . ILE D 1 31 ? 41.051 43.196 44.949 1.00 9.86 31 ILE D C 1
ATOM 1529 O O . ILE D 1 31 ? 40.086 43.099 44.195 1.00 11.08 31 ILE D O 1
ATOM 1534 N N . SER D 1 32 ? 42.229 42.647 44.676 1.00 11.32 32 SER D N 1
ATOM 1535 C CA . SER D 1 32 ? 42.397 41.851 43.467 1.00 13.56 32 SER D CA 1
ATOM 1536 C C . SER D 1 32 ? 42.439 40.378 43.839 1.00 14.00 32 SER D C 1
ATOM 1537 O O . SER D 1 32 ? 42.983 40.008 44.879 1.00 12.55 32 SER D O 1
ATOM 1540 N N . TYR D 1 33 ? 41.860 39.538 42.988 1.00 14.60 33 TYR D N 1
ATOM 1541 C CA . TYR D 1 33 ? 41.836 38.104 43.245 1.00 15.16 33 TYR D CA 1
ATOM 1542 C C . TYR D 1 33 ? 41.650 37.335 41.948 1.00 16.56 33 TYR D C 1
ATOM 1543 O O . TYR D 1 33 ? 41.236 37.894 40.934 1.00 17.83 33 TYR D O 1
ATOM 1552 N N . LYS D 1 34 ? 41.971 36.051 41.985 1.00 19.44 34 LYS D N 1
ATOM 1553 C CA . LYS D 1 34 ? 41.816 35.201 40.818 1.00 23.09 34 LYS D CA 1
ATOM 1554 C C . LYS D 1 34 ? 40.619 34.315 41.133 1.00 24.28 34 LYS D C 1
ATOM 1555 O O . LYS D 1 34 ? 40.541 33.732 42.218 1.00 20.35 34 LYS D O 1
ATOM 1561 N N . ASP D 1 35 ? 39.668 34.242 40.208 1.00 27.37 35 ASP D N 1
ATOM 1562 C CA . ASP D 1 35 ? 38.479 33.427 40.434 1.00 31.84 35 ASP D CA 1
ATOM 1563 C C . ASP D 1 35 ? 38.824 31.963 40.203 1.00 33.96 35 ASP D C 1
ATOM 1564 O O . ASP D 1 35 ? 39.895 31.647 39.681 1.00 31.77 35 ASP D O 1
ATOM 1569 N N . ALA D 1 36 ? 37.915 31.075 40.596 1.00 37.27 36 ALA D N 1
ATOM 1570 C CA . ALA D 1 36 ? 38.122 29.639 40.445 1.00 40.62 36 ALA D CA 1
ATOM 1571 C C . ALA D 1 36 ? 38.374 29.257 38.993 1.00 41.81 36 ALA D C 1
ATOM 1572 O O . ALA D 1 36 ? 38.905 28.183 38.708 1.00 43.23 36 ALA D O 1
ATOM 1574 N N . ASN D 1 37 ? 37.991 30.136 38.075 1.00 43.46 37 ASN D N 1
ATOM 1575 C CA . ASN D 1 37 ? 38.189 29.869 36.659 1.00 44.55 37 ASN D CA 1
ATOM 1576 C C . ASN D 1 37 ? 39.525 30.421 36.158 1.00 44.69 37 ASN D C 1
ATOM 1577 O O . ASN D 1 37 ? 39.808 30.385 34.961 1.00 44.96 37 ASN D O 1
ATOM 1582 N N . GLY D 1 38 ? 40.335 30.940 37.081 1.00 43.94 38 GLY D N 1
ATOM 1583 C CA . GLY D 1 38 ? 41.651 31.455 36.728 1.00 41.79 38 GLY D CA 1
ATOM 1584 C C . GLY D 1 38 ? 41.844 32.909 36.319 1.00 40.74 38 GLY D C 1
ATOM 1585 O O . GLY D 1 38 ? 42.985 33.372 36.240 1.00 40.03 38 GLY D O 1
ATOM 1586 N N . ASN D 1 39 ? 40.765 33.640 36.062 1.00 38.50 39 ASN D N 1
ATOM 1587 C CA . ASN D 1 39 ? 40.892 35.036 35.645 1.00 37.05 39 ASN D CA 1
ATOM 1588 C C . ASN D 1 39 ? 41.000 36.044 36.792 1.00 34.93 39 ASN D C 1
ATOM 1589 O O . ASN D 1 39 ? 40.327 35.917 37.815 1.00 33.40 39 ASN D O 1
ATOM 1594 N N . LYS D 1 40 ? 41.852 37.050 36.605 1.00 32.53 40 LYS D N 1
ATOM 1595 C CA . LYS D 1 40 ? 42.061 38.089 37.613 1.00 29.94 40 LYS D CA 1
ATOM 1596 C C . LYS D 1 40 ? 40.888 39.062 37.646 1.00 27.38 40 LYS D C 1
ATOM 1597 O O . LYS D 1 40 ? 40.404 39.505 36.605 1.00 27.44 40 LYS D O 1
ATOM 1603 N N . GLN D 1 41 ? 40.442 39.394 38.852 1.00 21.97 41 GLN D N 1
ATOM 1604 C CA . GLN D 1 41 ? 39.321 40.306 39.040 1.00 20.12 41 GLN D CA 1
ATOM 1605 C C . GLN D 1 41 ? 39.655 41.279 40.163 1.00 15.97 41 GLN D C 1
ATOM 1606 O O . GLN D 1 41 ? 40.575 41.043 40.944 1.00 13.00 41 GLN D O 1
ATOM 1612 N N . GLN D 1 42 ? 38.901 42.370 40.231 1.00 15.75 42 GLN D N 1
ATOM 1613 C CA . GLN D 1 42 ? 39.075 43.367 41.277 1.00 14.16 42 GLN D CA 1
ATOM 1614 C C . GLN D 1 42 ? 37.713 43.767 41.819 1.00 13.59 42 GLN D C 1
ATOM 1615 O O . GLN D 1 42 ? 36.767 43.986 41.060 1.00 13.66 42 GLN D O 1
ATOM 1621 N N . ILE D 1 43 ? 37.614 43.840 43.139 1.00 11.21 43 ILE D N 1
ATOM 1622 C CA . ILE D 1 43 ? 36.379 44.226 43.794 1.00 11.37 43 ILE D CA 1
ATOM 1623 C C . 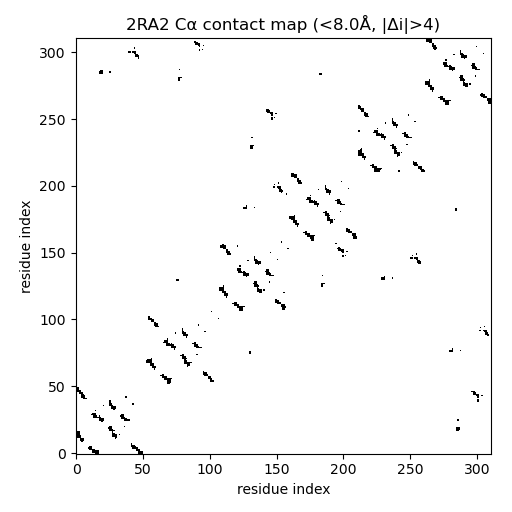ILE D 1 43 ? 36.742 45.208 44.896 1.00 10.22 43 ILE D C 1
ATOM 1624 O O . ILE D 1 43 ? 37.827 45.131 45.465 1.00 10.80 43 ILE D O 1
ATOM 1629 N N . ASN D 1 44 ? 35.841 46.137 45.184 1.00 9.56 44 ASN D N 1
ATOM 1630 C CA . ASN D 1 44 ? 36.079 47.136 46.217 1.00 8.99 44 ASN D CA 1
ATOM 1631 C C . ASN D 1 44 ? 36.046 46.483 47.602 1.00 9.94 44 ASN D C 1
ATOM 1632 O O . ASN D 1 44 ? 35.134 45.715 47.911 1.00 11.17 44 ASN D O 1
ATOM 1637 N N . ARG D 1 45 ? 37.043 46.787 48.433 1.00 9.79 45 ARG D N 1
ATOM 1638 C CA . ARG D 1 45 ? 37.110 46.224 49.777 1.00 10.03 45 ARG D CA 1
ATOM 1639 C C . ARG D 1 45 ? 35.824 46.534 50.537 1.00 9.78 45 ARG D C 1
ATOM 1640 O O . ARG D 1 45 ? 35.348 45.719 51.331 1.00 8.55 45 ARG D O 1
ATOM 1648 N N . THR D 1 46 ? 35.270 47.716 50.281 1.00 10.60 46 THR D N 1
ATOM 1649 C CA . THR D 1 46 ? 34.037 48.155 50.928 1.00 12.42 46 THR D CA 1
ATOM 1650 C C . THR D 1 46 ? 32.905 47.154 50.710 1.00 13.16 46 THR D C 1
ATOM 1651 O O . THR D 1 46 ? 31.990 47.054 51.528 1.00 13.60 46 THR D O 1
ATOM 1655 N N . ASP D 1 47 ? 32.970 46.414 49.606 1.00 13.21 47 ASP D N 1
ATOM 1656 C CA . ASP D 1 47 ? 31.933 45.439 49.281 1.00 16.26 47 ASP D CA 1
ATOM 1657 C C . ASP D 1 47 ? 32.226 44.053 49.849 1.00 16.51 47 ASP D C 1
ATOM 1658 O O . ASP D 1 47 ? 31.420 43.130 49.699 1.00 17.60 47 ASP D O 1
ATOM 1663 N N . VAL D 1 48 ? 33.373 43.908 50.510 1.00 14.82 48 VAL D N 1
ATOM 1664 C CA . VAL D 1 48 ? 33.751 42.629 51.103 1.00 15.15 48 VAL D CA 1
ATOM 1665 C C . VAL D 1 48 ? 33.521 42.669 52.612 1.00 16.75 48 VAL D C 1
ATOM 1666 O O . VAL D 1 48 ? 34.188 43.409 53.339 1.00 16.37 48 VAL D O 1
ATOM 1670 N N . LYS D 1 49 ? 32.578 41.862 53.080 1.00 16.19 49 LYS D N 1
ATOM 1671 C CA . LYS D 1 49 ? 32.245 41.820 54.499 1.00 17.26 49 LYS D CA 1
ATOM 1672 C C . LYS D 1 49 ? 33.197 40.942 55.305 1.00 15.61 49 LYS D C 1
ATOM 1673 O O . LYS D 1 49 ? 33.676 41.342 56.365 1.00 15.82 49 LYS D O 1
ATOM 1679 N N . GLU D 1 50 ? 33.472 39.747 54.797 1.00 15.26 50 GLU D N 1
ATOM 1680 C CA . GLU D 1 50 ? 34.343 38.813 55.494 1.00 17.76 50 GLU D CA 1
ATOM 1681 C C . GLU D 1 50 ? 35.001 37.840 54.529 1.00 17.87 50 GLU D C 1
ATOM 1682 O O . GLU D 1 50 ? 34.648 37.776 53.350 1.00 15.95 50 GLU D O 1
ATOM 1696 N N . VAL D 1 52 ? 37.231 33.788 54.573 1.00 18.56 52 VAL D N 1
ATOM 1697 C CA . VAL D 1 52 ? 37.705 32.653 55.357 1.00 19.41 52 VAL D CA 1
ATOM 1698 C C . VAL D 1 52 ? 38.608 31.755 54.529 1.00 18.47 52 VAL D C 1
ATOM 1699 O O . VAL D 1 52 ? 38.341 31.498 53.356 1.00 17.78 52 VAL D O 1
ATOM 1703 N N . ALA D 1 53 ? 39.681 31.286 55.147 1.00 17.90 53 ALA D N 1
ATOM 1704 C CA . ALA D 1 53 ? 40.622 30.415 54.464 1.00 20.19 53 ALA D CA 1
ATOM 1705 C C . ALA D 1 53 ? 40.089 28.989 54.435 1.00 21.28 53 ALA D C 1
ATOM 1706 O O . ALA D 1 53 ? 39.525 28.508 55.419 1.00 21.02 53 ALA D O 1
ATOM 1708 N N . LEU D 1 54 ? 40.257 28.328 53.296 1.00 23.82 54 LEU D N 1
ATOM 1709 C CA . LEU D 1 54 ? 39.817 26.948 53.131 1.00 28.46 54 LEU D CA 1
ATOM 1710 C C . LEU D 1 54 ? 41.040 26.074 53.373 1.00 31.47 54 LEU D C 1
ATOM 1711 O O . LEU D 1 54 ? 41.863 25.887 52.479 1.00 31.75 54 LEU D O 1
ATOM 1716 N N . GLU D 1 55 ? 41.156 25.554 54.590 1.00 35.39 55 GLU D N 1
ATOM 1717 C CA . GLU D 1 55 ? 42.295 24.727 54.968 1.00 39.83 55 GLU D CA 1
ATOM 1718 C C . GLU D 1 55 ? 41.875 23.593 55.897 1.00 42.76 55 GLU D C 1
ATOM 1719 O O . GLU D 1 55 ? 40.710 23.197 55.919 1.00 43.22 55 GLU D O 1
ATOM 1725 N N . ASN D 1 56 ? 42.831 23.079 56.667 1.00 45.83 56 ASN D N 1
ATOM 1726 C CA . ASN D 1 56 ? 42.565 21.993 57.608 1.00 48.56 56 ASN D CA 1
ATOM 1727 C C . ASN D 1 56 ? 41.483 22.392 58.611 1.00 49.66 56 ASN D C 1
ATOM 1728 O O . ASN D 1 56 ? 41.217 23.605 58.738 1.00 50.02 56 ASN D O 1
ATOM 1733 N N . PRO E 1 4 ? 39.794 77.039 35.884 1.00 48.73 4 PRO E N 1
ATOM 1734 C CA . PRO E 1 4 ? 40.248 77.160 34.480 1.00 47.81 4 PRO E CA 1
ATOM 1735 C C . PRO E 1 4 ? 41.062 75.949 34.032 1.00 47.12 4 PRO E C 1
ATOM 1736 O O . PRO E 1 4 ? 41.561 75.909 32.905 1.00 47.84 4 PRO E O 1
ATOM 1740 N N . ASN E 1 5 ? 41.195 74.964 34.916 1.00 44.36 5 ASN E N 1
ATOM 1741 C CA . ASN E 1 5 ? 41.952 73.760 34.596 1.00 41.16 5 ASN E CA 1
ATOM 1742 C C . ASN E 1 5 ? 41.222 72.466 34.934 1.00 37.47 5 ASN E C 1
ATOM 1743 O O . ASN E 1 5 ? 41.361 71.474 34.222 1.00 37.23 5 ASN E O 1
ATOM 1748 N N . TYR E 1 6 ? 40.448 72.472 36.016 1.00 33.26 6 TYR E N 1
ATOM 1749 C CA . TYR E 1 6 ? 39.714 71.276 36.429 1.00 29.10 6 TYR E CA 1
ATOM 1750 C C . TYR E 1 6 ? 38.308 71.581 36.931 1.00 26.34 6 TYR E C 1
ATOM 1751 O O . TYR E 1 6 ? 38.047 72.657 37.462 1.00 25.79 6 TYR E O 1
ATOM 1760 N N . VAL E 1 7 ? 37.403 70.624 36.750 1.00 22.61 7 VAL E N 1
ATOM 1761 C CA . VAL E 1 7 ? 36.032 70.760 37.227 1.00 21.52 7 VAL E CA 1
ATOM 1762 C C . VAL E 1 7 ? 35.703 69.533 38.072 1.00 20.49 7 VAL E C 1
ATOM 1763 O O . VAL E 1 7 ? 35.871 68.400 37.621 1.00 20.69 7 VAL E O 1
ATOM 1775 N N . HIS E 1 9 ? 32.935 67.246 40.207 1.00 19.91 9 HIS E N 1
ATOM 1776 C CA . HIS E 1 9 ? 31.517 66.928 40.299 1.00 21.27 9 HIS E CA 1
ATOM 1777 C C . HIS E 1 9 ? 31.291 66.282 41.665 1.00 20.34 9 HIS E C 1
ATOM 1778 O O . HIS E 1 9 ? 31.753 65.174 41.920 1.00 20.17 9 HIS E O 1
ATOM 1785 N N . THR E 1 10 ? 30.590 66.989 42.542 1.00 20.40 10 THR E N 1
ATOM 1786 C CA . THR E 1 10 ? 30.338 66.490 43.892 1.00 21.68 10 THR E CA 1
ATOM 1787 C C . THR E 1 10 ? 29.148 65.552 43.952 1.00 22.57 10 THR E C 1
ATOM 1788 O O . THR E 1 10 ? 28.446 65.357 42.962 1.00 24.15 10 THR E O 1
ATOM 1792 N N . ASN E 1 11 ? 28.927 64.968 45.123 1.00 24.47 11 ASN E N 1
ATOM 1793 C CA . ASN E 1 11 ? 27.811 64.059 45.308 1.00 28.12 11 ASN E CA 1
ATOM 1794 C C . ASN E 1 11 ? 26.558 64.819 45.719 1.00 31.20 11 ASN E C 1
ATOM 1795 O O . ASN E 1 11 ? 25.475 64.240 45.799 1.00 33.65 11 ASN E O 1
ATOM 1800 N N . ASP E 1 12 ? 26.708 66.116 45.975 1.00 32.59 12 ASP E N 1
ATOM 1801 C CA . ASP E 1 12 ? 25.577 66.947 46.377 1.00 35.03 12 ASP E CA 1
ATOM 1802 C C . ASP E 1 12 ? 25.108 67.889 45.271 1.00 35.21 12 ASP E C 1
ATOM 1803 O O . ASP E 1 12 ? 24.691 69.016 45.539 1.00 37.18 12 ASP E O 1
ATOM 1808 N N . GLY E 1 13 ? 25.186 67.421 44.031 1.00 35.66 13 GLY E N 1
ATOM 1809 C CA . GLY E 1 13 ? 24.742 68.209 42.892 1.00 35.47 13 GLY E CA 1
ATOM 1810 C C . GLY E 1 13 ? 25.458 69.514 42.585 1.00 34.91 13 GLY E C 1
ATOM 1811 O O . GLY E 1 13 ? 24.811 70.547 42.409 1.00 36.00 13 GLY E O 1
ATOM 1812 N N . ARG E 1 14 ? 26.785 69.479 42.505 1.00 32.04 14 ARG E N 1
ATOM 1813 C CA . ARG E 1 14 ? 27.555 70.679 42.196 1.00 30.06 14 ARG E CA 1
ATOM 1814 C C . ARG E 1 14 ? 28.702 70.413 41.232 1.00 29.06 14 ARG E C 1
ATOM 1815 O O . ARG E 1 14 ? 29.176 69.285 41.104 1.00 28.84 14 ARG E O 1
ATOM 1823 N N . SER E 1 15 ? 29.137 71.474 40.562 1.00 29.21 15 SER E N 1
ATOM 1824 C CA . SER E 1 15 ? 30.251 71.424 39.623 1.00 28.96 15 SER E CA 1
ATOM 1825 C C . SER E 1 15 ? 31.150 72.589 40.012 1.00 29.33 15 SER E C 1
ATOM 1826 O O . SER E 1 15 ? 30.802 73.752 39.805 1.00 30.00 15 SER E O 1
ATOM 1829 N N . ILE E 1 16 ? 32.304 72.271 40.586 1.00 26.90 16 ILE E N 1
ATOM 1830 C CA . ILE E 1 16 ? 33.237 73.295 41.038 1.00 25.24 16 ILE E CA 1
ATOM 1831 C C . ILE E 1 16 ? 34.473 73.388 40.154 1.00 25.52 16 ILE E C 1
ATOM 1832 O O . ILE E 1 16 ? 35.213 72.416 40.007 1.00 23.85 16 ILE E O 1
ATOM 1837 N N . VAL E 1 17 ? 34.690 74.565 39.570 1.00 24.86 17 VAL E N 1
ATOM 1838 C CA . VAL E 1 17 ? 35.846 74.798 38.710 1.00 25.82 17 VAL E CA 1
ATOM 1839 C C . VAL E 1 17 ? 37.034 75.179 39.584 1.00 25.90 17 VAL E C 1
ATOM 1840 O O . VAL E 1 17 ? 36.913 76.016 40.479 1.00 27.11 17 VAL E O 1
ATOM 1844 N N . THR E 1 18 ? 38.184 74.567 39.321 1.00 24.68 18 THR E N 1
ATOM 1845 C CA . THR E 1 18 ? 39.376 74.841 40.111 1.00 25.16 18 THR E CA 1
ATOM 1846 C C . THR E 1 18 ? 40.479 75.501 39.298 1.00 24.71 18 THR E C 1
ATOM 1847 O O . THR E 1 18 ? 40.555 75.341 38.080 1.00 25.63 18 THR E O 1
ATOM 1851 N N . ASP E 1 19 ? 41.333 76.239 39.995 1.00 24.52 19 ASP E N 1
ATOM 1852 C CA . ASP E 1 19 ? 42.462 76.920 39.383 1.00 24.36 19 ASP E CA 1
ATOM 1853 C C . ASP E 1 19 ? 43.675 76.037 39.645 1.00 23.66 19 ASP E C 1
ATOM 1854 O O . ASP E 1 19 ? 44.299 76.117 40.703 1.00 23.75 19 ASP E O 1
ATOM 1859 N N . GLY E 1 20 ? 44.005 75.193 38.676 1.00 22.16 20 GLY E N 1
ATOM 1860 C CA . GLY E 1 20 ? 45.124 74.286 38.847 1.00 21.11 20 GLY E CA 1
ATOM 1861 C C . GLY E 1 20 ? 44.567 72.950 39.293 1.00 20.02 20 GLY E C 1
ATOM 1862 O O . GLY E 1 20 ? 43.363 72.831 39.526 1.00 19.00 20 GLY E O 1
ATOM 1863 N N . LYS E 1 21 ? 45.425 71.942 39.418 1.00 19.18 21 LYS E N 1
ATOM 1864 C CA . LYS E 1 21 ? 44.964 70.622 39.828 1.00 17.07 21 LYS E CA 1
ATOM 1865 C C . LYS E 1 21 ? 44.823 70.503 41.338 1.00 14.88 21 LYS E C 1
ATOM 1866 O O . LYS E 1 21 ? 45.739 70.840 42.086 1.00 15.30 21 LYS E O 1
ATOM 1872 N N . PRO E 1 22 ? 43.665 70.018 41.810 1.00 14.33 22 PRO E N 1
ATOM 1873 C CA . PRO E 1 22 ? 43.455 69.867 43.253 1.00 14.93 22 PRO E CA 1
ATOM 1874 C C . PRO E 1 22 ? 44.417 68.824 43.807 1.00 13.00 22 PRO E C 1
ATOM 1875 O O . PRO E 1 22 ? 44.969 68.026 43.057 1.00 13.20 22 PRO E O 1
ATOM 1879 N N . GLN E 1 23 ? 44.615 68.825 45.118 1.00 13.50 23 GLN E N 1
ATOM 1880 C CA . GLN E 1 23 ? 45.502 67.840 45.722 1.00 14.26 23 GLN E CA 1
ATOM 1881 C C . GLN E 1 23 ? 45.139 67.601 47.177 1.00 11.64 23 GLN E C 1
ATOM 1882 O O . GLN E 1 23 ? 44.558 68.464 47.837 1.00 11.03 23 GLN E O 1
ATOM 1888 N N . THR E 1 24 ? 45.465 66.414 47.669 1.00 11.31 24 THR E N 1
ATOM 1889 C CA . THR E 1 24 ? 45.179 66.079 49.053 1.00 10.40 24 THR E CA 1
ATOM 1890 C C . THR E 1 24 ? 45.997 67.018 49.919 1.00 10.31 24 THR E C 1
ATOM 1891 O O . THR E 1 24 ? 47.208 67.137 49.739 1.00 9.73 24 THR E O 1
ATOM 1895 N N . ASP E 1 25 ? 45.333 67.704 50.843 1.00 10.71 25 ASP E N 1
ATOM 1896 C CA . ASP E 1 25 ? 46.010 68.652 51.728 1.00 9.70 25 ASP E CA 1
ATOM 1897 C C . ASP E 1 25 ? 46.949 67.914 52.685 1.00 9.03 25 ASP E C 1
ATOM 1898 O O . ASP E 1 25 ? 46.545 66.952 53.328 1.00 6.74 25 ASP E O 1
ATOM 1903 N N . ASN E 1 26 ? 48.199 68.367 52.771 1.00 7.87 26 ASN E N 1
ATOM 1904 C CA . ASN E 1 26 ? 49.192 67.731 53.633 1.00 10.00 26 ASN E CA 1
ATOM 1905 C C . ASN E 1 26 ? 48.849 67.778 55.123 1.00 9.91 26 ASN E C 1
ATOM 1906 O O . ASN E 1 26 ? 49.288 66.921 55.884 1.00 10.32 26 ASN E O 1
ATOM 1911 N N . ASP E 1 27 ? 48.073 68.775 55.537 1.00 8.74 27 ASP E N 1
ATOM 1912 C CA . ASP E 1 27 ? 47.721 68.923 56.950 1.00 10.39 27 ASP E CA 1
ATOM 1913 C C . ASP E 1 27 ? 46.425 68.240 57.395 1.00 10.31 27 ASP E C 1
ATOM 1914 O 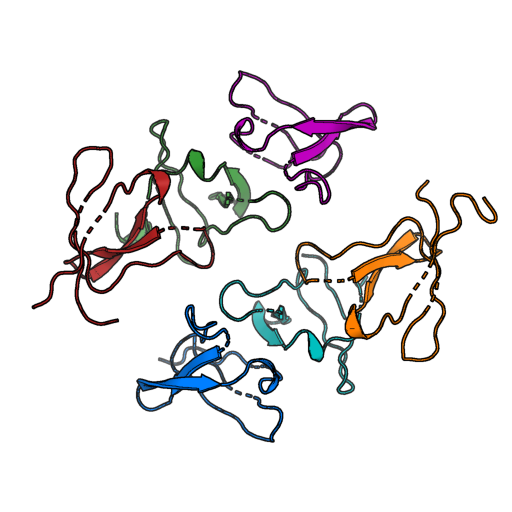O . ASP E 1 27 ? 46.389 67.605 58.451 1.00 8.97 27 ASP E O 1
ATOM 1919 N N . THR E 1 28 ? 45.375 68.360 56.585 1.00 10.49 28 THR E N 1
ATOM 1920 C CA . THR E 1 28 ? 44.060 67.814 56.929 1.00 10.21 28 THR E CA 1
ATOM 1921 C C . THR E 1 28 ? 43.606 66.520 56.260 1.00 10.20 28 THR E C 1
ATOM 1922 O O . THR E 1 28 ? 42.730 65.837 56.782 1.00 10.82 28 THR E O 1
ATOM 1926 N N . GLY E 1 29 ? 44.175 66.188 55.109 1.00 7.44 29 GLY E N 1
ATOM 1927 C CA . GLY E 1 29 ? 43.740 64.988 54.415 1.00 7.95 29 GLY E CA 1
ATOM 1928 C C . GLY E 1 29 ? 42.535 65.264 53.525 1.00 9.47 29 GLY E C 1
ATOM 1929 O O . GLY E 1 29 ? 42.005 64.360 52.878 1.00 9.09 29 GLY E O 1
ATOM 1938 N N . ILE E 1 31 ? 40.632 67.459 50.320 1.00 9.53 31 ILE E N 1
ATOM 1939 C CA . ILE E 1 31 ? 41.082 67.811 48.980 1.00 10.86 31 ILE E CA 1
ATOM 1940 C C . ILE E 1 31 ? 41.215 69.333 48.966 1.00 12.12 31 ILE E C 1
ATOM 1941 O O . ILE E 1 31 ? 40.231 70.047 49.173 1.00 9.14 31 ILE E O 1
ATOM 1946 N N . SER E 1 32 ? 42.424 69.831 48.731 1.00 12.59 32 SER E N 1
ATOM 1947 C CA . SER E 1 32 ? 42.640 71.275 48.702 1.00 13.21 32 SER E CA 1
ATOM 1948 C C . SER E 1 32 ? 42.668 71.801 47.274 1.00 13.84 32 SER E C 1
ATOM 1949 O O . SER E 1 32 ? 43.209 71.160 46.375 1.00 12.62 32 SER E O 1
ATOM 1952 N N . TYR E 1 33 ? 42.087 72.979 47.070 1.00 15.22 33 TYR E N 1
ATOM 1953 C CA . TYR E 1 33 ? 42.056 73.582 45.746 1.00 17.13 33 TYR E CA 1
ATOM 1954 C C . TYR E 1 33 ? 41.812 75.082 45.832 1.00 17.71 33 TYR E C 1
ATOM 1955 O O . TYR E 1 33 ? 41.473 75.606 46.892 1.00 16.43 33 TYR E O 1
ATOM 1964 N N . LYS E 1 34 ? 41.997 75.766 44.709 1.00 20.76 34 LYS E N 1
ATOM 1965 C CA . LYS E 1 34 ? 41.771 77.204 44.638 1.00 26.08 34 LYS E CA 1
ATOM 1966 C C . LYS E 1 34 ? 40.605 77.417 43.679 1.00 26.91 34 LYS E C 1
ATOM 1967 O O . LYS E 1 34 ? 40.592 76.855 42.584 1.00 25.40 34 LYS E O 1
ATOM 1973 N N . ASP E 1 35 ? 39.617 78.204 44.095 1.00 29.31 35 ASP E N 1
ATOM 1974 C CA . ASP E 1 35 ? 38.460 78.462 43.245 1.00 31.88 35 ASP E CA 1
ATOM 1975 C C . ASP E 1 35 ? 38.808 79.440 42.131 1.00 34.01 35 ASP E C 1
ATOM 1976 O O . ASP E 1 35 ? 39.930 79.943 42.065 1.00 33.75 35 ASP E O 1
ATOM 1981 N N . ALA E 1 36 ? 37.836 79.705 41.264 1.00 36.50 36 ALA E N 1
ATOM 1982 C CA . ALA E 1 36 ? 38.018 80.610 40.135 1.00 39.71 36 ALA E CA 1
ATOM 1983 C C . ALA E 1 36 ? 38.433 82.014 40.561 1.00 41.21 36 ALA E C 1
ATOM 1984 O O . ALA E 1 36 ? 38.940 82.790 39.752 1.00 42.43 36 ALA E O 1
ATOM 1986 N N . ASN E 1 37 ? 38.215 82.341 41.828 1.00 42.80 37 ASN E N 1
ATOM 1987 C CA . ASN E 1 37 ? 38.576 83.659 42.337 1.00 43.67 37 ASN E CA 1
ATOM 1988 C C . ASN E 1 37 ? 40.028 83.656 42.799 1.00 43.65 37 ASN E C 1
ATOM 1989 O O . ASN E 1 37 ? 40.814 84.525 42.419 1.00 44.86 37 ASN E O 1
ATOM 1994 N N . GLY E 1 38 ? 40.377 82.668 43.618 1.00 41.84 38 GLY E N 1
ATOM 1995 C CA . GLY E 1 38 ? 41.732 82.567 44.127 1.00 38.97 38 GLY E CA 1
ATOM 1996 C C . GLY E 1 38 ? 41.762 82.202 45.599 1.00 36.92 38 GLY E C 1
ATOM 1997 O O . GLY E 1 38 ? 42.830 82.086 46.198 1.00 37.69 38 GLY E O 1
ATOM 1998 N N . ASN E 1 39 ? 40.584 82.018 46.185 1.00 33.83 39 ASN E N 1
ATOM 1999 C CA . ASN E 1 39 ? 40.477 81.664 47.596 1.00 32.11 39 ASN E CA 1
ATOM 2000 C C . ASN E 1 39 ? 40.937 80.226 47.815 1.00 29.37 39 ASN E C 1
ATOM 2001 O O . ASN E 1 39 ? 40.742 79.371 46.956 1.00 27.26 39 ASN E O 1
ATOM 2006 N N . LYS E 1 40 ? 41.555 79.968 48.963 1.00 28.17 40 LYS E N 1
ATOM 2007 C CA . LYS E 1 40 ? 42.018 78.625 49.293 1.00 26.77 40 LYS E CA 1
ATOM 2008 C C . LYS E 1 40 ? 40.830 77.856 49.862 1.00 24.81 40 LYS E C 1
ATOM 2009 O O . LYS E 1 40 ? 40.242 78.266 50.861 1.00 23.55 40 LYS E O 1
ATOM 2015 N N . GLN E 1 41 ? 40.478 76.746 49.219 1.00 22.08 41 GLN E N 1
ATOM 2016 C CA . GLN E 1 41 ? 39.343 75.933 49.646 1.00 19.39 41 GLN E CA 1
ATOM 2017 C C . GLN E 1 41 ? 39.740 74.491 49.951 1.00 18.46 41 GLN E C 1
ATOM 2018 O O . GLN E 1 41 ? 40.809 74.026 49.553 1.00 16.13 41 GLN E O 1
ATOM 2024 N N . GLN E 1 42 ? 38.850 73.785 50.640 1.00 15.24 42 GLN E N 1
ATOM 2025 C CA . GLN E 1 42 ? 39.049 72.383 50.971 1.00 15.57 42 GLN E CA 1
ATOM 2026 C C . GLN E 1 42 ? 37.698 71.686 50.973 1.00 15.08 42 GLN E C 1
ATOM 2027 O O . GLN E 1 42 ? 36.709 72.236 51.460 1.00 14.95 42 GLN E O 1
ATOM 2033 N N . ILE E 1 43 ? 37.657 70.490 50.397 1.00 14.04 43 ILE E N 1
ATOM 2034 C CA . ILE E 1 43 ? 36.430 69.700 50.339 1.00 12.68 43 ILE E CA 1
ATOM 2035 C C . ILE E 1 43 ? 36.773 68.248 50.628 1.00 11.59 43 ILE E C 1
ATOM 2036 O O . ILE E 1 43 ? 37.789 67.740 50.159 1.00 12.53 43 ILE E O 1
ATOM 2041 N N . ASN E 1 44 ? 35.926 67.584 51.407 1.00 10.95 44 ASN E N 1
ATOM 2042 C CA . ASN E 1 44 ? 36.147 66.182 51.759 1.00 9.60 44 ASN E CA 1
ATOM 2043 C C . ASN E 1 44 ? 36.120 65.326 50.494 1.00 9.95 44 ASN E C 1
ATOM 2044 O O . ASN E 1 44 ? 35.200 65.435 49.690 1.00 10.55 44 ASN E O 1
ATOM 2049 N N . ARG E 1 45 ? 37.121 64.471 50.312 1.00 9.60 45 ARG E N 1
ATOM 2050 C CA . ARG E 1 45 ? 37.167 63.625 49.121 1.00 11.71 45 ARG E CA 1
ATOM 2051 C C . ARG E 1 45 ? 35.889 62.803 48.960 1.00 12.32 45 ARG E C 1
ATOM 2052 O O . ARG E 1 45 ? 35.447 62.539 47.845 1.00 12.43 45 ARG E O 1
ATOM 2060 N N . THR E 1 46 ? 35.291 62.412 50.079 1.00 13.06 46 THR E N 1
ATOM 2061 C CA . THR E 1 46 ? 34.067 61.620 50.048 1.00 13.38 46 THR E CA 1
ATOM 2062 C C . THR E 1 46 ? 32.961 62.316 49.262 1.00 13.82 46 THR E C 1
ATOM 2063 O O . THR E 1 46 ? 32.089 61.663 48.692 1.00 13.29 46 THR E O 1
ATOM 2067 N N . ASP E 1 47 ? 33.012 63.643 49.224 1.00 13.58 47 ASP E N 1
ATOM 2068 C CA . ASP E 1 47 ? 31.996 64.427 48.527 1.00 15.58 47 ASP E CA 1
ATOM 2069 C C . ASP E 1 47 ? 32.329 64.720 47.062 1.00 17.06 47 ASP E C 1
ATOM 2070 O O . ASP E 1 47 ? 31.567 65.395 46.370 1.00 17.04 47 ASP E O 1
ATOM 2075 N N . VAL E 1 48 ? 33.461 64.211 46.587 1.00 15.37 48 VAL E N 1
ATOM 2076 C CA . VAL E 1 48 ? 33.853 64.423 45.195 1.00 15.65 48 VAL E CA 1
ATOM 2077 C C . VAL E 1 48 ? 33.682 63.119 44.422 1.00 16.26 48 VAL E C 1
ATOM 2078 O O . VAL E 1 48 ? 34.373 62.133 44.689 1.00 14.95 48 VAL E O 1
ATOM 2082 N N . LYS E 1 49 ? 32.772 63.118 43.453 1.00 15.07 49 LYS E N 1
ATOM 2083 C CA . LYS E 1 49 ? 32.507 61.917 42.667 1.00 15.78 49 LYS E CA 1
ATOM 2084 C C . LYS E 1 49 ? 33.465 61.743 41.502 1.00 14.57 49 LYS E C 1
ATOM 2085 O O . LYS E 1 49 ? 33.996 60.656 41.283 1.00 13.60 49 LYS E O 1
ATOM 2091 N N . GLU E 1 50 ? 33.669 62.815 40.748 1.00 14.60 50 GLU E N 1
ATOM 2092 C CA . GLU E 1 50 ? 34.551 62.767 39.589 1.00 16.81 50 GLU E CA 1
ATOM 2093 C C . GLU E 1 50 ? 35.309 64.075 39.419 1.00 16.71 50 GLU E C 1
ATOM 2094 O O . GLU E 1 50 ? 35.010 65.071 40.076 1.00 16.57 50 GLU E O 1
ATOM 2108 N N . VAL E 1 52 ? 37.930 66.241 36.207 1.00 22.44 52 VAL E N 1
ATOM 2109 C CA . VAL E 1 52 ? 38.535 66.215 34.880 1.00 25.81 52 VAL E CA 1
ATOM 2110 C C . VAL E 1 52 ? 39.092 67.569 34.462 1.00 26.33 52 VAL E C 1
ATOM 2111 O O . VAL E 1 52 ? 38.558 68.615 34.832 1.00 23.64 52 VAL E O 1
ATOM 2115 N N . ALA E 1 53 ? 40.173 67.536 33.688 1.00 28.27 53 ALA E N 1
ATOM 2116 C CA . ALA E 1 53 ? 40.808 68.752 33.200 1.00 31.65 53 ALA E CA 1
ATOM 2117 C C . ALA E 1 53 ? 39.981 69.356 32.072 1.00 34.28 53 ALA E C 1
ATOM 2118 O O . ALA E 1 53 ? 39.281 68.641 31.353 1.00 33.01 53 ALA E O 1
ATOM 2120 N N . LEU E 1 54 ? 40.070 70.674 31.925 1.00 37.70 54 LEU E N 1
ATOM 2121 C CA . LEU E 1 54 ? 39.335 71.388 30.888 1.00 41.19 54 LEU E CA 1
ATOM 2122 C C . LEU E 1 54 ? 40.294 72.018 29.881 1.00 43.94 54 LEU E C 1
ATOM 2123 O O . LEU E 1 54 ? 41.514 71.959 30.050 1.00 43.31 54 LEU E O 1
ATOM 2128 N N . GLU E 1 55 ? 39.734 72.616 28.833 1.00 47.54 55 GLU E N 1
ATOM 2129 C CA . GLU E 1 55 ? 40.530 73.268 27.796 1.00 51.33 55 GLU E CA 1
ATOM 2130 C C . GLU E 1 55 ? 40.486 74.773 28.053 1.00 53.22 55 GLU E C 1
ATOM 2131 O O . GLU E 1 55 ? 40.407 75.206 29.204 1.00 53.95 55 GLU E O 1
ATOM 2137 N N . ASN E 1 56 ? 40.536 75.570 26.990 1.00 55.26 56 ASN E N 1
ATOM 2138 C CA . ASN E 1 56 ? 40.491 77.023 27.130 1.00 57.23 56 ASN E CA 1
ATOM 2139 C C . ASN E 1 56 ? 39.059 77.539 27.033 1.00 57.96 56 ASN E C 1
ATOM 2140 O O . ASN E 1 56 ? 38.583 78.136 28.022 1.00 59.00 56 ASN E O 1
ATOM 2145 N N . GLY F 1 3 ? 55.034 63.366 28.528 1.00 39.61 3 GLY F N 1
ATOM 2146 C CA . GLY F 1 3 ? 54.994 64.737 27.944 1.00 37.90 3 GLY F CA 1
ATOM 2147 C C . GLY F 1 3 ? 56.309 65.473 28.105 1.00 36.77 3 GLY F C 1
ATOM 2148 O O . GLY F 1 3 ? 57.275 65.174 27.399 1.00 38.39 3 GLY F O 1
ATOM 2149 N N . PRO F 1 4 ? 56.378 66.447 29.027 1.00 35.09 4 PRO F N 1
ATOM 2150 C CA . PRO F 1 4 ? 57.603 67.214 29.258 1.00 32.81 4 PRO F CA 1
ATOM 2151 C C . PRO F 1 4 ? 58.746 66.310 29.698 1.00 29.91 4 PRO F C 1
ATOM 2152 O O . PRO F 1 4 ? 58.539 65.335 30.421 1.00 29.92 4 PRO F O 1
ATOM 2156 N N . ASN F 1 5 ? 59.952 66.635 29.250 1.00 25.60 5 ASN F N 1
ATOM 2157 C CA . ASN F 1 5 ? 61.123 65.839 29.584 1.00 22.02 5 ASN F CA 1
ATOM 2158 C C . ASN F 1 5 ? 61.792 66.348 30.853 1.00 18.99 5 ASN F C 1
ATOM 2159 O O . ASN F 1 5 ? 61.721 67.538 31.174 1.00 17.49 5 ASN F O 1
ATOM 2164 N N . TYR F 1 6 ? 62.425 65.429 31.577 1.00 16.05 6 TYR F N 1
ATOM 2165 C CA . TYR F 1 6 ? 63.136 65.750 32.810 1.00 15.26 6 TYR F CA 1
ATOM 2166 C C . TYR F 1 6 ? 64.516 65.126 32.764 1.00 13.63 6 TYR F C 1
ATOM 2167 O O . TYR F 1 6 ? 64.735 64.130 32.068 1.00 14.29 6 TYR F O 1
ATOM 2176 N N . VAL F 1 7 ? 65.444 65.715 33.508 1.00 11.44 7 VAL F N 1
ATOM 2177 C CA . VAL F 1 7 ? 66.788 65.182 33.592 1.00 12.66 7 VAL F CA 1
ATOM 2178 C C . VAL F 1 7 ? 67.040 64.833 35.050 1.00 13.91 7 VAL F C 1
ATOM 2179 O O . VAL F 1 7 ? 66.838 65.661 35.938 1.00 13.43 7 VAL F O 1
ATOM 2191 N N . HIS F 1 9 ? 69.792 63.678 37.831 1.00 13.98 9 HIS F N 1
ATOM 2192 C CA . HIS F 1 9 ? 71.225 63.630 38.093 1.00 14.82 9 HIS F CA 1
ATOM 2193 C C . HIS F 1 9 ? 71.414 62.627 39.218 1.00 12.82 9 HIS F C 1
ATOM 2194 O O . HIS F 1 9 ? 70.937 62.838 40.330 1.00 11.29 9 HIS F O 1
ATOM 2201 N N . THR F 1 10 ? 72.102 61.531 38.917 1.00 11.86 10 THR F N 1
ATOM 2202 C CA . THR F 1 10 ? 72.306 60.458 39.888 1.00 12.11 10 THR F CA 1
ATOM 2203 C C . THR F 1 10 ? 73.531 60.634 40.778 1.00 12.96 10 THR F C 1
ATOM 2204 O O . THR F 1 10 ? 74.351 61.527 40.565 1.00 14.18 10 THR F O 1
ATOM 2208 N N . ASN F 1 11 ? 73.649 59.759 41.771 1.00 13.39 11 ASN F N 1
ATOM 2209 C CA . ASN F 1 11 ? 74.781 59.783 42.685 1.00 15.01 11 ASN F CA 1
ATOM 2210 C C . ASN F 1 11 ? 75.902 58.899 42.142 1.00 16.98 11 ASN F C 1
ATOM 2211 O O . ASN F 1 11 ? 76.843 58.564 42.860 1.00 17.51 11 ASN F O 1
ATOM 2216 N N . ASP F 1 12 ? 75.789 58.496 40.879 1.00 16.41 12 ASP F N 1
ATOM 2217 C CA . ASP F 1 12 ? 76.840 57.688 40.268 1.00 17.92 12 ASP F CA 1
ATOM 2218 C C . ASP F 1 12 ? 77.307 58.280 38.947 1.00 17.73 12 ASP F C 1
ATOM 2219 O O . ASP F 1 12 ? 77.643 57.556 38.010 1.00 20.50 12 ASP F O 1
ATOM 2224 N N . GLY F 1 13 ? 77.314 59.609 38.889 1.00 18.22 13 GLY F N 1
ATOM 2225 C CA . GLY F 1 13 ? 77.783 60.324 37.714 1.00 19.02 13 GLY F CA 1
ATOM 2226 C C . GLY F 1 13 ? 76.990 60.243 36.426 1.00 19.57 13 GLY F C 1
ATOM 2227 O O . GLY F 1 13 ? 77.565 60.400 35.352 1.00 20.63 13 GLY F O 1
ATOM 2228 N N . ARG F 1 14 ? 75.684 60.012 36.507 1.00 16.75 14 ARG F N 1
ATOM 2229 C CA . ARG F 1 14 ? 74.880 59.943 35.294 1.00 15.25 14 ARG F CA 1
ATOM 2230 C C . ARG F 1 14 ? 73.860 61.074 35.197 1.00 15.15 14 ARG F C 1
ATOM 2231 O O . ARG F 1 14 ? 73.436 61.631 36.209 1.00 12.67 14 ARG F O 1
ATOM 2239 N N . SER F 1 15 ? 73.497 61.415 33.963 1.00 14.59 15 SER F N 1
ATOM 2240 C CA . SER F 1 15 ? 72.482 62.430 33.678 1.00 16.02 15 SER F CA 1
ATOM 2241 C C . SER F 1 15 ? 71.491 61.742 32.749 1.00 15.69 15 SER F C 1
ATOM 2242 O O . SER F 1 15 ? 71.734 61.619 31.548 1.00 15.33 15 SER F O 1
ATOM 2245 N N . ILE F 1 16 ? 70.381 61.282 33.319 1.00 15.99 16 ILE F N 1
ATOM 2246 C CA . ILE F 1 16 ? 69.359 60.560 32.569 1.00 13.68 16 ILE F CA 1
ATOM 2247 C C . ILE F 1 16 ? 68.154 61.419 32.180 1.00 14.31 16 ILE F C 1
ATOM 2248 O O . ILE F 1 16 ? 67.496 62.008 33.039 1.00 13.89 16 ILE F O 1
ATOM 2253 N N . VAL F 1 17 ? 67.864 61.472 30.882 1.00 12.13 17 VAL F N 1
ATOM 2254 C CA . VAL F 1 17 ? 66.733 62.247 30.372 1.00 12.38 17 VAL F CA 1
ATOM 2255 C C . VAL F 1 17 ? 65.521 61.328 30.241 1.00 13.65 17 VAL F C 1
ATOM 2256 O O . VAL F 1 17 ? 65.602 60.253 29.636 1.00 13.65 17 VAL F O 1
ATOM 2260 N N . THR F 1 18 ? 64.396 61.760 30.800 1.00 12.33 18 THR F N 1
ATOM 2261 C CA . THR F 1 18 ? 63.183 60.958 30.781 1.00 13.58 18 THR F CA 1
ATOM 2262 C C . THR F 1 18 ? 62.080 61.546 29.916 1.00 14.37 18 THR F C 1
ATOM 2263 O O . THR F 1 18 ? 62.067 62.744 29.627 1.00 14.95 18 THR F O 1
ATOM 2267 N N . ASP F 1 19 ? 61.159 60.688 29.495 1.00 14.93 19 ASP F N 1
ATOM 2268 C CA . ASP F 1 19 ? 60.026 61.127 28.695 1.00 18.73 19 ASP F CA 1
ATOM 2269 C C . ASP F 1 19 ? 58.819 61.126 29.621 1.00 17.78 19 ASP F C 1
ATOM 2270 O O . ASP F 1 19 ? 58.225 60.080 29.897 1.00 17.40 19 ASP F O 1
ATOM 2275 N N . GLY F 1 20 ? 58.463 62.307 30.102 1.00 16.86 20 GLY F N 1
ATOM 2276 C CA . GLY F 1 20 ? 57.358 62.414 31.028 1.00 14.72 20 GLY F CA 1
ATOM 2277 C C . GLY F 1 20 ? 57.986 62.500 32.403 1.00 14.23 20 GLY F C 1
ATOM 2278 O O . GLY F 1 20 ? 59.178 62.214 32.567 1.00 12.52 20 GLY F O 1
ATOM 2279 N N . LYS F 1 21 ? 57.198 62.888 33.395 1.00 13.75 21 LYS F N 1
ATOM 2280 C CA . LYS F 1 21 ? 57.708 63.011 34.749 1.00 13.12 21 LYS F CA 1
ATOM 2281 C C . LYS F 1 21 ? 57.813 61.649 35.425 1.00 12.62 21 LYS F C 1
ATOM 2282 O O . LYS F 1 21 ? 56.864 60.869 35.413 1.00 13.05 21 LYS F O 1
ATOM 2288 N N . PRO F 1 22 ? 58.979 61.344 36.012 1.00 10.37 22 PRO F N 1
ATOM 2289 C CA . PRO F 1 22 ? 59.165 60.060 36.697 1.00 10.67 22 PRO F CA 1
ATOM 2290 C C . PRO F 1 22 ? 58.211 59.965 37.890 1.00 10.19 22 PRO F C 1
ATOM 2291 O O . PRO F 1 22 ? 57.685 60.972 38.356 1.00 9.53 22 PRO F O 1
ATOM 2295 N N . GLN F 1 23 ? 57.987 58.760 38.387 1.00 8.00 23 GLN F N 1
ATOM 2296 C CA . GLN F 1 23 ? 57.111 58.610 39.539 1.00 10.10 23 GLN F CA 1
ATOM 2297 C C . GLN F 1 23 ? 57.465 57.349 40.301 1.00 8.78 23 GLN F C 1
ATOM 2298 O O . GLN F 1 23 ? 58.006 56.404 39.734 1.00 10.50 23 GLN F O 1
ATOM 2304 N N . THR F 1 24 ? 57.170 57.337 41.593 1.00 9.48 24 THR F N 1
ATOM 2305 C CA . THR F 1 24 ? 57.458 56.161 42.399 1.00 8.43 24 THR F CA 1
ATOM 2306 C C . THR F 1 24 ? 56.643 55.013 41.821 1.00 9.20 24 THR F C 1
ATOM 2307 O O . THR F 1 24 ? 55.448 55.163 41.572 1.00 10.50 24 THR F O 1
ATOM 2311 N N . ASP F 1 25 ? 57.296 53.880 41.587 1.00 9.11 25 ASP F N 1
ATOM 2312 C CA . ASP F 1 25 ? 56.638 52.695 41.038 1.00 6.97 25 ASP F CA 1
ATOM 2313 C C . ASP F 1 25 ? 55.699 52.102 42.093 1.00 7.43 25 ASP F C 1
ATOM 2314 O O . ASP F 1 25 ? 56.088 51.914 43.247 1.00 5.32 25 ASP F O 1
ATOM 2319 N N . ASN F 1 26 ? 54.458 51.816 41.707 1.00 6.60 26 ASN F N 1
ATOM 2320 C CA . ASN F 1 26 ? 53.486 51.264 42.654 1.00 8.82 26 ASN F CA 1
ATOM 2321 C C . ASN F 1 26 ? 53.825 49.848 43.142 1.00 9.00 26 ASN F C 1
ATOM 2322 O O . ASN F 1 26 ? 53.364 49.426 44.205 1.00 8.60 26 ASN F O 1
ATOM 2327 N N . ASP F 1 27 ? 54.635 49.119 42.377 1.00 8.65 27 ASP F N 1
ATOM 2328 C CA . ASP F 1 27 ? 54.988 47.752 42.751 1.00 9.67 27 ASP F CA 1
ATOM 2329 C C . ASP F 1 27 ? 56.271 47.574 43.568 1.00 9.53 27 ASP F C 1
ATOM 2330 O O . ASP F 1 27 ? 56.301 46.788 44.515 1.00 10.01 27 ASP F O 1
ATOM 2335 N N . THR F 1 28 ? 57.316 48.313 43.202 1.00 8.88 28 THR F N 1
ATOM 2336 C CA . THR F 1 28 ? 58.634 48.197 43.833 1.00 8.67 28 THR F CA 1
ATOM 2337 C C . THR F 1 28 ? 59.105 49.299 44.774 1.00 9.25 28 THR F C 1
ATOM 2338 O O . THR F 1 28 ? 60.016 49.080 45.575 1.00 8.29 28 THR F O 1
ATOM 2342 N N . GLY F 1 29 ? 58.521 50.484 44.668 1.00 7.87 29 GLY F N 1
ATOM 2343 C CA . GLY F 1 29 ? 58.967 51.573 45.518 1.00 9.74 29 GLY F CA 1
ATOM 2344 C C . GLY F 1 29 ? 60.202 52.250 44.935 1.00 9.00 29 GLY F C 1
ATOM 2345 O O . GLY F 1 29 ? 60.792 53.130 45.560 1.00 9.43 29 GLY F O 1
ATOM 2354 N N . ILE F 1 31 ? 61.973 54.392 41.631 1.00 8.99 31 ILE F N 1
ATOM 2355 C CA . ILE F 1 31 ? 61.378 55.442 40.816 1.00 7.40 31 ILE F CA 1
ATOM 2356 C C . ILE F 1 31 ? 61.333 54.925 39.388 1.00 7.44 31 ILE F C 1
ATOM 2357 O O . ILE F 1 31 ? 62.335 54.466 38.837 1.00 5.41 31 ILE F O 1
ATOM 2362 N N . SER F 1 32 ? 60.140 54.979 38.807 1.00 6.79 32 SER F N 1
ATOM 2363 C CA . SER F 1 32 ? 59.912 54.521 37.447 1.00 7.95 32 SER F CA 1
ATOM 2364 C C . SER F 1 32 ? 60.013 55.689 36.480 1.00 7.38 32 SER F C 1
ATOM 2365 O O . SER F 1 32 ? 59.579 56.794 36.790 1.00 8.65 32 SER F O 1
ATOM 2368 N N . TYR F 1 33 ? 60.582 55.437 35.307 1.00 9.66 33 TYR F N 1
ATOM 2369 C CA . TYR F 1 33 ? 60.710 56.474 34.294 1.00 10.84 33 TYR F CA 1
ATOM 2370 C C . TYR F 1 33 ? 60.756 55.847 32.906 1.00 11.25 33 TYR F C 1
ATOM 2371 O O . TYR F 1 33 ? 61.125 54.684 32.753 1.00 11.52 33 TYR F O 1
ATOM 2380 N N . LYS F 1 34 ? 60.345 56.604 31.898 1.00 11.87 34 LYS F N 1
ATOM 2381 C CA . LYS F 1 34 ? 60.363 56.081 30.541 1.00 14.15 34 LYS F CA 1
ATOM 2382 C C . LYS F 1 34 ? 61.538 56.676 29.791 1.00 12.67 34 LYS F C 1
ATOM 2383 O O . LYS F 1 34 ? 61.762 57.884 29.850 1.00 12.86 34 LYS F O 1
ATOM 2389 N N . ASP F 1 35 ? 62.299 55.824 29.108 1.00 12.62 35 ASP F N 1
ATOM 2390 C CA . ASP F 1 35 ? 63.439 56.296 28.335 1.00 12.78 35 ASP F CA 1
ATOM 2391 C C . ASP F 1 35 ? 62.954 56.805 26.980 1.00 13.53 35 ASP F C 1
ATOM 2392 O O . ASP F 1 35 ? 61.749 56.820 26.711 1.00 11.71 35 ASP F O 1
ATOM 2397 N N . ALA F 1 36 ? 63.886 57.221 26.127 1.00 14.66 36 ALA F N 1
ATOM 2398 C CA . ALA F 1 36 ? 63.528 57.760 24.817 1.00 17.03 36 ALA F CA 1
ATOM 2399 C C . ALA F 1 36 ? 62.820 56.774 23.894 1.00 17.31 36 ALA F C 1
ATOM 2400 O O . ALA F 1 36 ? 62.145 57.182 22.946 1.00 18.55 36 ALA F O 1
ATOM 2402 N N . ASN F 1 37 ? 62.969 55.482 24.171 1.00 18.69 37 ASN F N 1
ATOM 2403 C CA . ASN F 1 37 ? 62.343 54.449 23.352 1.00 20.17 37 ASN F CA 1
ATOM 2404 C C . ASN F 1 37 ? 60.984 54.053 23.917 1.00 21.08 37 ASN F C 1
ATOM 2405 O O . ASN F 1 37 ? 60.348 53.113 23.432 1.00 21.01 37 ASN F O 1
ATOM 2410 N N . GLY F 1 38 ? 60.551 54.770 24.952 1.00 21.15 38 GLY F N 1
ATOM 2411 C CA . GLY F 1 38 ? 59.261 54.502 25.563 1.00 20.20 38 GLY F CA 1
ATOM 2412 C C . GLY F 1 38 ? 59.205 53.343 26.543 1.00 19.10 38 GLY F C 1
ATOM 2413 O O . GLY F 1 38 ? 58.121 52.955 26.976 1.00 20.72 38 GLY F O 1
ATOM 2414 N N . ASN F 1 39 ? 60.355 52.788 26.907 1.00 17.61 39 ASN F N 1
ATOM 2415 C CA . ASN F 1 39 ? 60.366 51.668 27.839 1.00 18.88 39 ASN F CA 1
ATOM 2416 C C . ASN F 1 39 ? 60.522 52.137 29.290 1.00 18.03 39 ASN F C 1
ATOM 2417 O O . ASN F 1 39 ? 61.345 53.004 29.587 1.00 15.27 39 ASN F O 1
ATOM 2422 N N . LYS F 1 40 ? 59.715 51.565 30.182 1.00 16.55 40 LYS F N 1
ATOM 2423 C CA . LYS F 1 40 ? 59.752 51.915 31.602 1.00 17.20 40 LYS F CA 1
ATOM 2424 C C . LYS F 1 40 ? 60.938 51.262 32.304 1.00 14.92 40 LYS F C 1
ATOM 2425 O O . LYS F 1 40 ? 61.075 50.043 32.298 1.00 13.87 40 LYS F O 1
ATOM 2431 N N . GLN F 1 41 ? 61.788 52.087 32.906 1.00 12.46 41 GLN F N 1
ATOM 2432 C CA . GLN F 1 41 ? 62.966 51.615 33.622 1.00 11.30 41 GLN F CA 1
ATOM 2433 C C . GLN F 1 41 ? 62.772 51.966 35.094 1.00 9.72 41 GLN F C 1
ATOM 2434 O O . GLN F 1 41 ? 61.881 52.741 35.436 1.00 8.55 41 GLN F O 1
ATOM 2440 N N . GLN F 1 42 ? 63.606 51.403 35.959 1.00 8.53 42 GLN F N 1
ATOM 2441 C CA . GLN F 1 42 ? 63.503 51.706 37.380 1.00 10.54 42 GLN F CA 1
ATOM 2442 C C . GLN F 1 42 ? 64.866 51.989 37.988 1.00 9.33 42 GLN F C 1
ATOM 2443 O O . GLN F 1 42 ? 65.854 51.318 37.677 1.00 10.02 42 GLN F O 1
ATOM 2449 N N . ILE F 1 43 ? 64.915 53.013 38.836 1.00 9.50 43 ILE F N 1
ATOM 2450 C CA . ILE F 1 43 ? 66.142 53.407 39.510 1.00 7.81 43 ILE F CA 1
ATOM 2451 C C . ILE F 1 43 ? 65.807 53.729 40.967 1.00 8.72 43 ILE F C 1
ATOM 2452 O O . ILE F 1 43 ? 64.761 54.308 41.264 1.00 7.68 43 ILE F O 1
ATOM 2457 N N . ASN F 1 44 ? 66.690 53.338 41.875 1.00 6.97 44 ASN F N 1
ATOM 2458 C CA . ASN F 1 44 ? 66.467 53.578 43.297 1.00 7.83 44 ASN F CA 1
ATOM 2459 C C . ASN F 1 44 ? 66.509 55.073 43.591 1.00 7.02 44 ASN F C 1
ATOM 2460 O O . ASN F 1 44 ? 67.417 55.765 43.146 1.00 7.83 44 ASN F O 1
ATOM 2465 N N . ARG F 1 45 ? 65.530 55.569 44.342 1.00 7.21 45 ARG F N 1
ATOM 2466 C CA . ARG F 1 45 ? 65.490 56.987 44.679 1.00 7.01 45 ARG F CA 1
ATOM 2467 C C . ARG F 1 45 ? 66.787 57.428 45.353 1.00 7.70 45 ARG F C 1
ATOM 2468 O O . ARG F 1 45 ? 67.245 58.554 45.162 1.00 6.50 45 ARG F O 1
ATOM 2476 N N . THR F 1 46 ? 67.379 56.533 46.135 1.00 7.11 46 THR F N 1
ATOM 2477 C CA . THR F 1 46 ? 68.627 56.834 46.829 1.00 10.29 46 THR F CA 1
ATOM 2478 C C . THR F 1 46 ? 69.728 57.234 45.843 1.00 11.68 46 THR F C 1
ATOM 2479 O O . THR F 1 46 ? 70.647 57.977 46.196 1.00 11.55 46 THR F O 1
ATOM 2483 N N . ASP F 1 47 ? 69.627 56.752 44.606 1.00 10.96 47 ASP F N 1
ATOM 2484 C CA . ASP F 1 47 ? 70.633 57.066 43.588 1.00 12.43 47 ASP F CA 1
ATOM 2485 C C . ASP F 1 47 ? 70.280 58.294 42.748 1.00 12.45 47 ASP F C 1
ATOM 2486 O O . ASP F 1 47 ? 70.971 58.609 41.783 1.00 13.65 47 ASP F O 1
ATOM 2491 N N . VAL F 1 48 ? 69.203 58.987 43.105 1.00 10.19 48 VAL F N 1
ATOM 2492 C CA . VAL F 1 48 ? 68.820 60.189 42.373 1.00 9.98 48 VAL F CA 1
ATOM 2493 C C . VAL F 1 48 ? 69.021 61.416 43.265 1.00 10.75 48 VAL F C 1
ATOM 2494 O O . VAL F 1 48 ? 68.285 61.622 44.227 1.00 11.25 48 VAL F O 1
ATOM 2498 N N . LYS F 1 49 ? 70.021 62.228 42.936 1.00 9.90 49 LYS F N 1
ATOM 2499 C CA . LYS F 1 49 ? 70.328 63.423 43.714 1.00 11.20 49 LYS F CA 1
ATOM 2500 C C . LYS F 1 49 ? 69.354 64.567 43.446 1.00 10.05 49 LYS F C 1
ATOM 2501 O O . LYS F 1 49 ? 68.860 65.213 44.375 1.00 8.80 49 LYS F O 1
ATOM 2507 N N . GLU F 1 50 ? 69.101 64.834 42.172 1.00 9.25 50 GLU F N 1
ATOM 2508 C CA . GLU F 1 50 ? 68.192 65.901 41.796 1.00 12.27 50 GLU F CA 1
ATOM 2509 C C . GLU F 1 50 ? 67.527 65.645 40.462 1.00 12.54 50 GLU F C 1
ATOM 2510 O O . GLU F 1 50 ? 67.951 64.783 39.686 1.00 12.99 50 GLU F O 1
ATOM 2524 N N . VAL F 1 52 ? 65.027 67.872 37.290 1.00 14.62 52 VAL F N 1
ATOM 2525 C CA . VAL F 1 52 ? 64.489 69.143 36.828 1.00 15.86 52 VAL F CA 1
ATOM 2526 C C . VAL F 1 52 ? 63.963 68.994 35.408 1.00 16.21 52 VAL F C 1
ATOM 2527 O O . VAL F 1 52 ? 64.44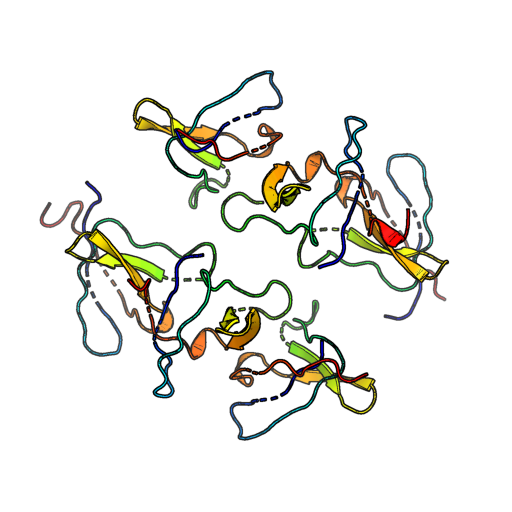6 68.156 34.644 1.00 14.52 52 VAL F O 1
ATOM 2531 N N . ALA F 1 53 ? 62.961 69.793 35.062 1.00 18.51 53 ALA F N 1
ATOM 2532 C CA . ALA F 1 53 ? 62.3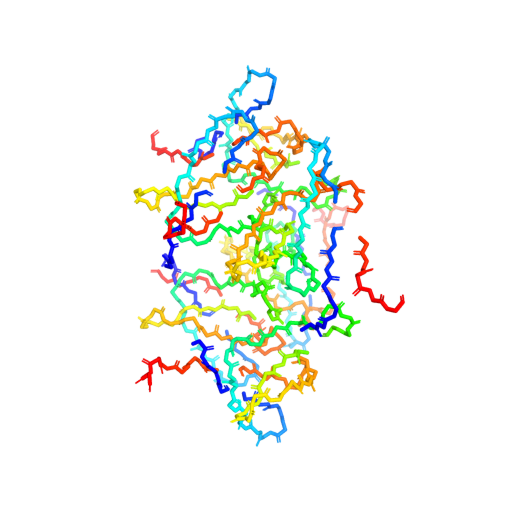84 69.738 33.724 1.00 23.18 53 ALA F CA 1
ATOM 2533 C C . ALA F 1 53 ? 63.340 70.363 32.716 1.00 26.49 53 ALA F C 1
ATOM 2534 O O . ALA F 1 53 ? 64.079 71.291 33.042 1.00 26.43 53 ALA F O 1
ATOM 2536 N N . LEU F 1 54 ? 63.324 69.845 31.493 1.00 31.23 54 LEU F N 1
ATOM 2537 C CA . LEU F 1 54 ? 64.191 70.353 30.433 1.00 36.28 54 LEU F CA 1
ATOM 2538 C C . LEU F 1 54 ? 63.541 71.485 29.650 1.00 38.69 54 LEU F C 1
ATOM 2539 O O . LEU F 1 54 ? 62.636 72.160 30.138 1.00 40.40 54 LEU F O 1
ATOM 2544 N N . GLU F 1 55 ? 64.016 71.677 28.424 1.00 41.77 55 GLU F N 1
ATOM 2545 C CA . GLU F 1 55 ? 63.510 72.715 27.538 1.00 43.99 55 GLU F CA 1
ATOM 2546 C C . GLU F 1 55 ? 62.151 72.326 26.964 1.00 44.68 55 GLU F C 1
ATOM 2547 O O . GLU F 1 55 ? 62.033 72.255 25.722 1.00 45.49 55 GLU F O 1
#

B-factor: mean 22.4, std 11.48, range [5.22, 68.29]

InterPro domains:
  IPR010305 Lipoprotein YgdI/YgdR-like [NF033216] (2-72)
  IPR010305 Lipoprotein YgdI/YgdR-like [PTHR37011] (1-73)
  IPR010920 LSM domain superfamily [SSF50182] (23-72)
  IPR047807 Lipoprotein YgdI/YgdR-like, Sm-like domain [PF06004] (24-70)

Foldseek 3Di:
DWAWAFPVGGIFIFDDDWPADPPPGTWTAGPVRDIDDDDVNGAPDGDDDPPD/DAFWDWAFPVGDIFIFRHDWPQDPPPGTWTAGPVRHIDDDHVNGPPDTTCVVNPD/DFKDWAFPVGDIFIFDDDWPADPPPGTWTAHPVRHIDDDDVNGPDDTGPVPD/DDFWDWAFPVGDIFIFDDDWPADPPPGTWTAGPVGHIDDDHVNGPDDDTDDD/DWDWAFPVGDIFDFDDDWPQDPPPGTWTAGPVGDIDDDDVNGDDDGTDDD/DFWDWAFPVGDIAIFDDDWPQDPPPGTWTAHPVRDIDDDHVNGDDDTTDD

Nearest PDB structures (foldseek):
  2m0o-assembly1_A  TM=5.489E-01  e=4.748E+00  Homo sapiens
  8h43-assembly1_A  TM=5.738E-01  e=6.818E+00  Homo sapiens
  8csz-assembly1_D  TM=3.850E-01  e=2.303E+00  synthetic construct
  8ctl-assembly1_D  TM=4.152E-01  e=3.307E+00  synthetic construct
  5cai-assembly1_A  TM=9.614E-01  e=1.176E-05  Klebsiella pneumoniae subsp. pneumoniae MGH 78578